Protein AF-A0A3B4DK68-F1 (afdb_monomer_lite)

Radius of gyration: 36.03 Å; chains: 1; bounding box: 76×79×104 Å

Organism: Pygocentrus nattereri (NCBI:txid42514)

Foldseek 3Di:
DVVVVVVVVVVVVVVVVVVVVVVVVVVVVVVVVVVVVVVVVVVVCVVVVPPDDDDDDDDDDDDDDDDDDDDDDDDDDDDDDDDPPPCLDQDFPDVVVTWGHPDDPDPTDDDDPVSVVVVVVVCVVVVVVVVVVVVVVLVVLLCCLVVVPPDPPVVSVVNCVVSVVPPPPPPPPDDPPDPPPPDDPPDDDDDDDDDPDPDDPPPPPDPPQDPVNVVVVVVVVVVVVVVVVVVD

Sequence (232 aa):
MDGARVASLEKDILFLQQTHKSTLEKLHEEIESLKRANKELQYRLIMDSHPRPPRDSSAGGLHGKHSQTGFISSQEKLDTAKYDVEQYGGIITSLLPLKIHSGQSRPPRTPTLQECEAIIQQLYNTNTLQSRELLRLKAMLNDAVLNKKKISSEVSILTKAYTSGSTSSGELEHFPKLPLRPLPK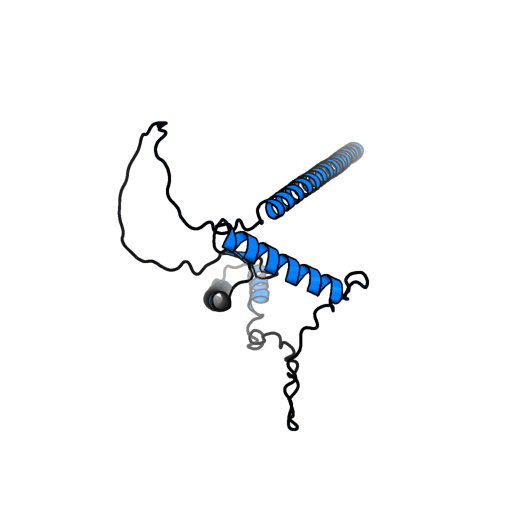IQQPSQASVRERVILPAIRPSLRSSMTERQKRAQDVHKTRLRRAVNS

Structure (mmCIF, N/CA/C/O backbone):
data_AF-A0A3B4DK68-F1
#
_entry.id   AF-A0A3B4DK68-F1
#
loop_
_atom_site.group_PDB
_atom_site.id
_atom_site.type_symbol
_atom_site.label_atom_id
_atom_site.label_alt_id
_atom_site.label_comp_id
_atom_site.label_asym_id
_atom_site.label_entity_id
_atom_site.label_seq_id
_atom_site.pdbx_PDB_ins_code
_atom_site.Cartn_x
_atom_site.Cartn_y
_atom_site.Cartn_z
_atom_site.occupancy
_atom_site.B_iso_or_equiv
_atom_site.auth_seq_id
_atom_site.auth_comp_id
_atom_site.auth_asym_id
_atom_site.auth_atom_id
_atom_site.pdbx_PDB_model_num
ATOM 1 N N . MET A 1 1 ? -39.939 11.036 26.655 1.00 57.47 1 MET A N 1
ATOM 2 C CA . MET A 1 1 ? -38.502 11.326 26.431 1.00 57.47 1 MET A CA 1
ATOM 3 C C . MET A 1 1 ? -37.954 10.686 25.145 1.00 57.47 1 MET A C 1
ATOM 5 O O . MET A 1 1 ? -36.850 11.032 24.748 1.00 57.47 1 MET A O 1
ATOM 9 N N . ASP A 1 2 ? -38.696 9.806 24.458 1.00 69.06 2 ASP A N 1
ATOM 10 C CA . ASP A 1 2 ? -38.216 9.099 23.253 1.00 69.06 2 ASP A CA 1
ATOM 11 C C . ASP A 1 2 ? -38.189 9.926 21.962 1.00 69.06 2 ASP A C 1
ATOM 13 O O . ASP A 1 2 ? -37.262 9.776 21.170 1.00 69.06 2 ASP A O 1
ATOM 17 N N . GLY A 1 3 ? -39.131 10.854 21.767 1.00 80.94 3 GLY A N 1
ATOM 18 C CA . GLY A 1 3 ? -39.229 11.625 20.517 1.00 80.94 3 GLY A CA 1
ATOM 19 C C . GLY A 1 3 ? -37.993 12.475 20.189 1.00 80.94 3 GLY A C 1
ATOM 20 O O . GLY A 1 3 ? -37.615 12.588 19.028 1.00 80.94 3 GLY A O 1
ATOM 21 N N . ALA A 1 4 ? -37.305 13.013 21.201 1.00 86.19 4 ALA A N 1
ATOM 22 C CA . ALA A 1 4 ? -36.091 13.809 20.997 1.00 86.19 4 ALA A CA 1
ATOM 23 C C . ALA A 1 4 ? -34.894 12.958 20.532 1.00 86.19 4 ALA A C 1
ATOM 25 O O . ALA A 1 4 ? -34.092 13.412 19.719 1.00 86.19 4 ALA A O 1
ATOM 26 N N . ARG A 1 5 ? -34.790 11.710 21.011 1.00 91.62 5 ARG A N 1
ATOM 27 C CA . ARG A 1 5 ? -33.750 10.768 20.567 1.00 91.62 5 ARG A CA 1
ATOM 28 C C . ARG A 1 5 ? -33.994 10.302 19.140 1.00 91.62 5 ARG A C 1
ATOM 30 O O . ARG A 1 5 ? -33.053 10.267 18.357 1.00 91.62 5 ARG A O 1
ATOM 37 N N . VAL A 1 6 ? -35.247 9.991 18.805 1.00 92.19 6 VAL A N 1
ATOM 38 C CA . VAL A 1 6 ? -35.634 9.603 17.442 1.00 92.19 6 VAL A CA 1
ATOM 39 C C . VAL A 1 6 ? -35.299 10.727 16.456 1.00 92.19 6 VAL A C 1
ATOM 41 O O . VAL A 1 6 ? -34.586 10.484 15.489 1.00 92.19 6 VAL A O 1
ATOM 44 N N . ALA A 1 7 ? -35.669 11.973 16.764 1.00 92.25 7 ALA A N 1
ATOM 45 C CA . ALA A 1 7 ? -35.354 13.126 15.916 1.00 92.25 7 ALA A CA 1
ATOM 46 C C . ALA A 1 7 ? -33.839 13.409 15.778 1.00 92.25 7 ALA A C 1
ATOM 48 O O . ALA A 1 7 ? -33.393 13.901 14.739 1.00 92.25 7 ALA A O 1
ATOM 49 N N . SER A 1 8 ? -33.037 13.120 16.812 1.00 94.62 8 SER A N 1
ATOM 50 C CA . SER A 1 8 ? -31.570 13.225 16.739 1.00 94.62 8 SER A CA 1
ATOM 51 C C . SER A 1 8 ? -30.982 12.176 15.797 1.00 94.62 8 SER A C 1
ATOM 53 O O . SER A 1 8 ? -30.196 12.516 14.918 1.00 94.62 8 SER A O 1
ATOM 55 N N . LEU A 1 9 ? -31.408 10.917 15.933 1.00 95.69 9 LEU A N 1
ATOM 56 C CA . LEU A 1 9 ? -30.940 9.823 15.080 1.00 95.69 9 LEU A CA 1
ATOM 57 C C . LEU A 1 9 ? -31.334 10.032 13.615 1.00 95.69 9 LEU A C 1
ATOM 59 O O . LEU A 1 9 ? -30.536 9.768 12.722 1.00 95.69 9 LEU A O 1
ATOM 63 N N . GLU A 1 10 ? -32.532 10.553 13.352 1.00 95.00 10 GLU A N 1
ATOM 64 C CA . GLU A 1 10 ? -32.958 10.918 11.997 1.00 95.00 10 GLU A CA 1
ATOM 65 C C . GLU A 1 10 ? -32.039 11.979 11.374 1.00 95.00 10 GLU A C 1
ATOM 67 O O . GLU A 1 10 ? -31.645 11.847 10.213 1.00 95.00 10 GLU A O 1
ATOM 72 N N . LYS A 1 11 ? -31.631 13.000 12.143 1.00 96.25 11 LYS A N 1
ATOM 73 C CA . LYS A 1 11 ? -30.654 13.994 11.674 1.00 96.25 11 LYS A CA 1
ATOM 74 C C . LYS A 1 11 ? -29.284 13.382 11.397 1.00 96.25 11 LYS A C 1
ATOM 76 O O . LYS A 1 11 ? -28.689 13.710 10.371 1.00 96.25 11 LYS A O 1
ATOM 81 N N . ASP A 1 12 ? -28.804 12.497 12.265 1.00 97.06 12 ASP A N 1
ATOM 82 C CA . ASP A 1 12 ? -27.503 11.844 12.097 1.00 97.06 12 ASP A CA 1
ATOM 83 C C . ASP A 1 12 ? -27.486 10.942 10.859 1.00 97.06 12 ASP A C 1
ATOM 85 O O . ASP A 1 12 ? -26.532 10.969 10.081 1.00 97.06 12 ASP A O 1
ATOM 89 N N . ILE A 1 13 ? -28.568 10.194 10.621 1.00 97.19 13 ILE A N 1
ATOM 90 C CA . ILE A 1 13 ? -28.726 9.360 9.423 1.00 97.19 13 ILE A CA 1
ATOM 91 C C . ILE A 1 13 ? -28.692 10.226 8.164 1.00 97.19 13 ILE A C 1
ATOM 93 O O . ILE A 1 13 ? -27.965 9.904 7.223 1.00 97.19 13 ILE A O 1
ATOM 97 N N . LEU A 1 14 ? -29.433 11.336 8.143 1.00 97.38 14 LEU A N 1
ATOM 98 C CA . LEU A 1 14 ? -29.440 12.254 7.002 1.00 97.38 14 LEU A CA 1
ATOM 99 C C . LEU A 1 14 ? -28.061 12.871 6.760 1.00 97.38 14 LEU A C 1
ATOM 101 O O . LEU A 1 14 ? -27.596 12.922 5.621 1.00 97.38 14 LEU A O 1
ATOM 105 N N . PHE A 1 15 ? -27.382 13.304 7.822 1.00 98.12 15 PHE A N 1
ATOM 106 C CA . PHE A 1 15 ? -26.029 13.840 7.729 1.00 98.12 15 PHE A CA 1
ATOM 107 C C . PHE A 1 15 ? -25.049 12.800 7.180 1.00 98.12 15 PHE A C 1
ATOM 109 O O . PHE A 1 15 ? -24.252 13.106 6.289 1.00 98.12 15 PHE A O 1
ATOM 116 N N . LEU A 1 16 ? -25.132 11.560 7.661 1.00 98.19 16 LEU A N 1
ATOM 117 C CA . LEU A 1 16 ? -24.265 10.475 7.223 1.00 98.19 16 LEU A CA 1
ATOM 118 C C . LEU A 1 16 ? -24.516 10.124 5.751 1.00 98.19 16 LEU A C 1
ATOM 120 O O . LEU A 1 16 ? -23.571 10.027 4.971 1.00 98.19 16 LEU A O 1
ATOM 124 N N . GLN A 1 17 ? -25.781 10.025 5.338 1.00 97.56 17 GLN A N 1
ATOM 125 C CA . GLN A 1 17 ? -26.161 9.799 3.941 1.00 97.56 17 GLN A CA 1
ATOM 126 C C . GLN A 1 17 ? -25.659 10.919 3.022 1.00 97.56 17 GLN A C 1
ATOM 128 O O . GLN A 1 17 ? -25.075 10.643 1.971 1.00 97.56 17 GLN A O 1
ATOM 133 N N . GLN A 1 18 ? -25.823 12.179 3.433 1.00 97.75 18 GLN A N 1
ATOM 134 C CA . GLN A 1 18 ? -25.342 13.333 2.675 1.00 97.75 18 GLN A CA 1
ATOM 135 C C . GLN A 1 18 ? -23.809 13.353 2.581 1.00 97.75 18 GLN A C 1
ATOM 137 O O . GLN A 1 18 ? -23.250 13.633 1.518 1.00 97.75 18 GLN A O 1
ATOM 142 N N . THR A 1 19 ? -23.122 13.010 3.671 1.00 97.50 19 THR A N 1
ATOM 143 C CA . THR A 1 19 ? -21.655 12.933 3.718 1.00 97.50 19 THR A CA 1
ATOM 144 C C . THR A 1 19 ? -21.127 11.825 2.813 1.00 97.50 19 THR A C 1
ATOM 146 O O . THR A 1 19 ? -20.164 12.037 2.071 1.00 97.50 19 THR A O 1
ATOM 149 N N . HIS A 1 20 ? -21.776 10.659 2.820 1.00 98.06 20 HIS A N 1
ATOM 150 C CA . HIS A 1 20 ? -21.427 9.548 1.937 1.00 98.06 20 HIS A CA 1
ATOM 151 C C . HIS A 1 20 ? -21.618 9.931 0.469 1.00 98.06 20 HIS A C 1
ATOM 153 O O . HIS A 1 20 ? -20.710 9.723 -0.334 1.00 98.06 20 HIS A O 1
ATOM 159 N N . LYS A 1 21 ? -22.753 10.556 0.129 1.00 98.12 21 LYS A N 1
ATOM 160 C CA . LYS A 1 21 ? -23.023 11.049 -1.225 1.00 98.12 21 LYS A CA 1
ATOM 161 C C . LYS A 1 21 ? -21.949 12.033 -1.695 1.00 98.12 21 LYS A C 1
ATOM 163 O O . LYS A 1 21 ? -21.372 11.832 -2.758 1.00 98.12 21 LYS A O 1
ATOM 168 N N . SER A 1 22 ? -21.633 13.046 -0.886 1.00 97.00 22 SER A N 1
ATOM 169 C CA . SER A 1 22 ? -20.626 14.053 -1.244 1.00 97.00 22 SER A CA 1
ATOM 170 C C . SER A 1 22 ? -19.226 13.454 -1.397 1.00 97.00 22 SER A C 1
ATOM 172 O O . SER A 1 22 ? -18.500 13.800 -2.325 1.00 97.00 22 SER A O 1
ATOM 174 N N . THR A 1 23 ? -18.838 12.534 -0.510 1.00 97.94 23 THR A N 1
ATOM 175 C CA . THR A 1 23 ? -17.547 11.838 -0.617 1.00 97.94 23 THR A CA 1
ATOM 176 C C . THR A 1 23 ? -17.476 11.017 -1.901 1.00 97.94 23 THR A C 1
ATOM 178 O O . THR A 1 23 ? -16.473 11.069 -2.606 1.00 97.94 23 THR A O 1
ATOM 181 N N . LEU A 1 24 ? -18.549 10.303 -2.242 1.00 98.44 24 LEU A N 1
ATOM 182 C CA . LEU A 1 24 ? -18.608 9.499 -3.456 1.00 98.44 24 LEU A CA 1
ATOM 183 C C . LEU A 1 24 ? -18.536 10.360 -4.727 1.00 98.44 24 LEU A C 1
ATOM 185 O O . LEU A 1 24 ? -17.834 9.997 -5.666 1.00 98.44 24 LEU A O 1
ATOM 189 N N . GLU A 1 25 ? -19.217 11.508 -4.755 1.00 98.25 25 GLU A N 1
ATOM 190 C CA . GLU A 1 25 ? -19.124 12.482 -5.853 1.00 98.25 25 GLU A CA 1
ATOM 191 C C . GLU A 1 25 ? -17.681 12.977 -6.038 1.00 98.25 25 GLU A C 1
ATOM 193 O O . GLU A 1 25 ? -17.138 12.875 -7.138 1.00 98.25 25 GLU A O 1
ATOM 198 N N . LYS A 1 26 ? -17.012 13.392 -4.954 1.00 98.38 26 LYS A N 1
ATOM 199 C CA . LYS A 1 26 ? -15.607 13.838 -4.994 1.00 98.38 26 LYS A CA 1
ATOM 200 C C . LYS A 1 26 ? -14.654 12.750 -5.484 1.00 98.38 26 LYS A C 1
ATOM 202 O O . LYS A 1 26 ? -13.769 13.026 -6.290 1.00 98.38 26 LYS A O 1
ATOM 207 N N . LEU A 1 27 ? -14.837 11.509 -5.029 1.00 98.44 27 LEU A N 1
ATOM 208 C CA . LEU A 1 27 ? -14.020 10.382 -5.485 1.00 98.44 27 LEU A CA 1
ATOM 209 C C . LEU A 1 27 ? -14.211 10.117 -6.983 1.00 98.44 27 LEU A C 1
ATOM 211 O O . LEU A 1 27 ? -13.236 9.867 -7.689 1.00 98.44 27 LEU A O 1
ATOM 215 N N . HIS A 1 28 ? -15.443 10.199 -7.495 1.00 98.50 28 HIS A N 1
ATOM 216 C CA . HIS A 1 28 ? -15.689 10.069 -8.931 1.00 98.50 28 HIS A CA 1
ATOM 217 C C . HIS A 1 28 ? -15.022 11.193 -9.731 1.00 98.50 28 HIS A C 1
ATOM 219 O O . HIS A 1 28 ? -14.397 10.920 -10.756 1.00 98.50 28 HIS A O 1
ATOM 225 N N . GLU A 1 29 ? -15.094 12.438 -9.258 1.00 98.31 29 GLU A N 1
ATOM 226 C CA . GLU A 1 29 ? -14.403 13.568 -9.888 1.00 98.31 29 GLU A CA 1
ATOM 227 C C . GLU A 1 29 ? -12.883 13.366 -9.928 1.00 98.31 29 GLU A C 1
ATOM 229 O O . GLU A 1 29 ? -12.251 13.609 -10.961 1.00 98.31 29 GLU A O 1
ATOM 234 N N . GLU A 1 30 ? -12.294 12.878 -8.834 1.00 98.19 30 GLU A N 1
ATOM 235 C CA . GLU A 1 30 ? -10.864 12.584 -8.753 1.00 98.19 30 GLU A CA 1
ATOM 236 C C . GLU A 1 30 ? -10.461 11.471 -9.725 1.00 98.19 30 GLU A C 1
ATOM 238 O O . GLU A 1 30 ? -9.495 11.629 -10.474 1.00 98.19 30 GLU A O 1
ATOM 243 N N . ILE A 1 31 ? -11.239 10.388 -9.798 1.00 98.44 31 ILE A N 1
ATOM 244 C CA . ILE A 1 31 ? -11.023 9.310 -10.770 1.00 98.44 31 ILE A CA 1
ATOM 245 C C . ILE A 1 31 ? -11.037 9.861 -12.199 1.00 98.44 31 ILE A C 1
ATOM 247 O O . ILE A 1 31 ? -10.144 9.547 -12.989 1.00 98.44 31 ILE A O 1
ATOM 251 N N . GLU A 1 32 ? -12.013 10.698 -12.550 1.00 98.06 32 GLU A N 1
ATOM 252 C CA . GLU A 1 32 ? -12.102 11.271 -13.896 1.00 98.06 32 GLU A CA 1
ATOM 253 C C . GLU A 1 32 ? -10.979 12.279 -14.184 1.00 98.06 32 GLU A C 1
ATOM 255 O O . GLU A 1 32 ? -10.475 12.353 -15.309 1.00 98.06 32 GLU A O 1
ATOM 260 N N . SER A 1 33 ? -10.531 13.026 -13.174 1.00 98.38 33 SER A N 1
ATOM 261 C CA . SER A 1 33 ? -9.350 13.889 -13.270 1.00 98.38 33 SER A CA 1
ATOM 262 C C . SER A 1 33 ? -8.078 13.081 -13.533 1.00 98.38 33 SER A C 1
ATOM 264 O O . SER A 1 33 ? -7.342 13.363 -14.483 1.00 98.38 33 SER A O 1
ATOM 266 N N . LEU A 1 34 ? -7.860 12.012 -12.764 1.00 98.25 34 LEU A N 1
ATOM 267 C CA . LEU A 1 34 ? -6.712 11.121 -12.913 1.00 98.25 34 LEU A CA 1
ATOM 268 C C . LEU A 1 34 ? -6.734 10.378 -14.249 1.00 98.25 34 LEU A C 1
ATOM 270 O O . LEU A 1 34 ? -5.693 10.248 -14.891 1.00 98.25 34 LEU A O 1
ATOM 274 N N . LYS A 1 35 ? -7.904 9.939 -14.727 1.00 97.88 35 LYS A N 1
ATOM 275 C CA . LYS A 1 35 ? -8.049 9.357 -16.071 1.00 97.88 35 LYS A CA 1
ATOM 276 C C . LYS A 1 35 ? -7.634 10.345 -17.158 1.00 97.88 35 LYS A C 1
ATOM 278 O O . LYS A 1 35 ? -6.894 9.965 -18.066 1.00 97.88 35 LYS A O 1
ATOM 283 N N . ARG A 1 36 ? -8.068 11.608 -17.067 1.00 98.00 36 ARG A N 1
ATOM 284 C CA . ARG A 1 36 ? -7.661 12.668 -18.006 1.00 98.00 36 ARG A CA 1
ATOM 285 C C . ARG A 1 36 ? -6.153 12.913 -17.961 1.00 98.00 36 ARG A C 1
ATOM 287 O O . ARG A 1 36 ? -5.521 12.923 -19.014 1.00 98.00 36 ARG A O 1
ATOM 294 N N . ALA A 1 37 ? -5.576 13.043 -16.767 1.00 97.06 37 ALA A N 1
ATOM 295 C CA . ALA A 1 37 ? -4.139 13.243 -16.590 1.00 97.06 37 ALA A CA 1
ATOM 296 C C . ALA A 1 37 ? -3.317 12.060 -17.128 1.00 97.06 37 ALA A C 1
ATOM 298 O O . ALA A 1 37 ? -2.343 12.265 -17.846 1.00 97.06 37 ALA A O 1
ATOM 299 N N . ASN A 1 38 ? -3.739 10.823 -16.858 1.00 96.81 38 ASN A N 1
ATOM 300 C CA . ASN A 1 38 ? -3.084 9.628 -17.389 1.00 96.81 38 ASN A CA 1
ATOM 301 C C . ASN A 1 38 ? -3.154 9.558 -18.914 1.00 96.81 38 ASN A C 1
ATOM 303 O O . ASN A 1 38 ? -2.163 9.208 -19.549 1.00 96.81 38 ASN A O 1
ATOM 307 N N . LYS A 1 39 ? -4.293 9.924 -19.512 1.00 97.19 39 LYS A N 1
ATOM 308 C CA . LYS A 1 39 ? -4.433 9.989 -20.970 1.00 97.19 39 LYS A CA 1
ATOM 309 C C . LYS A 1 39 ? -3.466 11.013 -21.574 1.00 97.19 39 LYS A C 1
ATOM 311 O O . LYS A 1 39 ? -2.791 10.709 -22.550 1.00 97.19 39 LYS A O 1
ATOM 316 N N . GLU A 1 40 ? -3.361 12.194 -20.971 1.00 95.94 40 GLU A N 1
ATOM 317 C CA . GLU A 1 40 ? -2.430 13.255 -21.380 1.00 95.94 40 GLU A CA 1
ATOM 318 C C . GLU A 1 40 ? -0.959 12.833 -21.227 1.00 95.94 40 GLU A C 1
ATOM 320 O O . GLU A 1 40 ? -0.154 13.013 -22.139 1.00 95.94 40 GLU A O 1
ATOM 325 N N . LEU A 1 41 ? -0.602 12.195 -20.110 1.00 96.25 41 LEU A N 1
ATOM 326 C CA . LEU A 1 41 ? 0.738 11.640 -19.910 1.00 96.25 41 LEU A CA 1
ATOM 327 C C . LEU A 1 41 ? 1.064 10.556 -20.935 1.00 96.25 41 LEU A C 1
ATOM 329 O O . LEU A 1 41 ? 2.180 10.513 -21.447 1.00 96.25 41 LEU A O 1
ATOM 333 N N . GLN A 1 42 ? 0.098 9.699 -21.259 1.00 94.31 42 GLN A N 1
ATOM 334 C CA . GLN A 1 42 ? 0.261 8.684 -22.289 1.00 94.31 42 GLN A CA 1
ATOM 335 C C . GLN A 1 42 ? 0.478 9.321 -23.665 1.00 94.31 42 GLN A C 1
ATOM 337 O O . GLN A 1 42 ? 1.378 8.886 -24.382 1.00 94.31 42 GLN A O 1
ATOM 342 N N . TYR A 1 43 ? -0.289 10.361 -24.022 1.00 95.50 43 TYR A N 1
ATOM 343 C CA . TYR A 1 43 ? -0.044 11.126 -25.246 1.00 95.50 43 TYR A CA 1
ATOM 344 C C . TYR A 1 43 ? 1.372 11.683 -25.256 1.00 95.50 43 TYR A C 1
ATOM 346 O O . TYR A 1 43 ? 2.113 11.421 -26.196 1.00 95.50 43 TYR A O 1
ATOM 354 N N . ARG A 1 44 ? 1.785 12.375 -24.194 1.00 93.19 44 ARG A N 1
ATOM 355 C CA . ARG A 1 44 ? 3.124 12.958 -24.099 1.00 93.19 44 ARG A CA 1
ATOM 356 C C . ARG A 1 44 ? 4.222 11.910 -24.213 1.00 93.19 44 ARG A C 1
ATOM 358 O O . ARG A 1 44 ? 5.146 12.094 -24.986 1.00 93.19 44 ARG A O 1
ATOM 365 N N . LEU A 1 45 ? 4.090 10.776 -23.529 1.00 88.50 45 LEU A N 1
ATOM 366 C CA . LEU A 1 45 ? 5.063 9.692 -23.611 1.00 88.50 45 LEU A CA 1
ATOM 367 C C . LEU A 1 45 ? 5.164 9.135 -25.033 1.00 88.50 45 LEU A C 1
ATOM 369 O O . LEU A 1 45 ? 6.265 8.895 -25.507 1.00 88.50 45 LEU A O 1
ATOM 373 N N . ILE A 1 46 ? 4.044 8.954 -25.734 1.00 90.00 46 ILE A N 1
ATOM 374 C CA . ILE A 1 46 ? 4.036 8.494 -27.131 1.00 90.00 46 ILE A CA 1
ATOM 375 C C . ILE A 1 46 ? 4.655 9.548 -28.062 1.00 90.00 46 ILE A C 1
ATOM 377 O O . ILE A 1 46 ? 5.416 9.195 -28.959 1.00 90.00 46 ILE A O 1
ATOM 381 N N . MET A 1 47 ? 4.364 10.830 -27.839 1.00 82.06 47 MET A N 1
ATOM 382 C CA . MET A 1 47 ? 4.879 11.929 -28.659 1.00 82.06 47 MET A CA 1
ATOM 383 C C . MET A 1 47 ? 6.378 12.185 -28.418 1.00 82.06 47 MET A C 1
ATOM 385 O O . MET A 1 47 ? 7.120 12.411 -29.373 1.00 82.06 47 MET A O 1
ATOM 389 N N . ASP A 1 48 ? 6.841 12.077 -27.172 1.00 76.50 48 ASP A N 1
ATOM 390 C CA . ASP A 1 48 ? 8.233 12.308 -26.764 1.00 76.50 48 ASP A CA 1
ATOM 391 C C . ASP A 1 48 ? 9.121 11.063 -26.931 1.00 76.50 48 ASP A C 1
ATOM 393 O O . ASP A 1 48 ? 10.343 11.181 -27.011 1.00 76.50 48 ASP A O 1
ATOM 397 N N . SER A 1 49 ? 8.541 9.860 -27.033 1.00 61.94 49 SER A N 1
ATOM 398 C CA . SER A 1 49 ? 9.282 8.602 -27.250 1.00 61.94 49 SER A CA 1
ATOM 399 C C . SER A 1 49 ? 9.760 8.390 -28.690 1.00 61.94 49 SER A C 1
ATOM 401 O O . SER A 1 49 ? 10.238 7.304 -29.025 1.00 61.94 49 SER A O 1
ATOM 403 N N . HIS A 1 50 ? 9.709 9.415 -29.545 1.00 52.06 50 HIS A N 1
ATOM 404 C CA . HIS A 1 50 ? 10.375 9.359 -30.839 1.00 52.06 50 HIS A CA 1
ATOM 405 C C . HIS A 1 50 ? 11.898 9.520 -30.655 1.00 52.06 50 HIS A C 1
ATOM 407 O O . HIS A 1 50 ? 12.351 10.595 -30.247 1.00 52.06 50 HIS A O 1
ATOM 413 N N . PRO A 1 51 ? 12.724 8.499 -30.960 1.00 51.06 51 PRO A N 1
ATOM 414 C CA . PRO A 1 51 ? 14.166 8.647 -30.889 1.00 51.06 51 PRO A CA 1
ATOM 415 C C . PRO A 1 51 ? 14.590 9.591 -32.015 1.00 51.06 51 PRO A C 1
ATOM 417 O O . PRO A 1 51 ? 14.554 9.231 -33.192 1.00 51.06 51 PRO A O 1
ATOM 420 N N . ARG A 1 52 ? 14.978 10.824 -31.667 1.00 49.47 52 ARG A N 1
ATOM 421 C CA . ARG A 1 52 ? 15.670 11.699 -32.619 1.00 49.47 52 ARG A CA 1
ATOM 422 C C . ARG A 1 52 ? 16.961 10.984 -33.042 1.00 49.47 52 ARG A C 1
ATOM 424 O O . ARG A 1 52 ? 17.697 10.539 -32.159 1.00 49.47 52 ARG A O 1
ATOM 431 N N . PRO A 1 53 ? 17.244 10.840 -34.349 1.00 43.47 53 PRO A N 1
ATOM 432 C CA . PRO A 1 53 ? 18.483 10.215 -34.785 1.00 43.47 53 PRO A CA 1
ATOM 433 C C . PRO A 1 53 ? 19.688 11.040 -34.301 1.00 43.47 53 PRO A C 1
ATOM 435 O O . PRO A 1 53 ? 19.579 12.271 -34.214 1.00 43.47 53 PRO A O 1
ATOM 438 N N . PRO A 1 54 ? 20.834 10.399 -34.004 1.00 48.81 54 PRO A N 1
ATOM 439 C CA . PRO A 1 54 ? 22.050 11.114 -33.652 1.00 48.81 54 PRO A CA 1
ATOM 440 C C . PRO A 1 54 ? 22.486 11.902 -34.885 1.00 48.81 54 PRO A C 1
ATOM 442 O O . PRO A 1 54 ? 22.739 11.324 -35.941 1.00 48.81 54 PRO A O 1
ATOM 445 N N . ARG A 1 55 ? 22.510 13.230 -34.778 1.00 43.12 55 ARG A N 1
ATOM 446 C CA . ARG A 1 55 ? 23.159 14.071 -35.779 1.00 43.12 55 ARG A CA 1
ATOM 447 C C . ARG A 1 55 ? 24.599 14.255 -35.335 1.00 43.12 55 ARG A C 1
ATOM 449 O O . ARG A 1 55 ? 24.851 14.883 -34.309 1.00 43.12 55 ARG A O 1
ATOM 456 N N . ASP A 1 56 ? 25.499 13.672 -36.113 1.00 43.94 56 ASP A N 1
ATOM 457 C CA . ASP A 1 56 ? 26.935 13.858 -35.997 1.00 43.94 56 ASP A CA 1
ATOM 458 C C . ASP A 1 56 ? 27.298 15.345 -36.093 1.00 43.94 56 ASP A C 1
ATOM 460 O O . ASP A 1 56 ? 26.695 16.125 -36.838 1.00 43.94 56 ASP A O 1
ATOM 464 N N . SER A 1 57 ? 28.288 15.719 -35.292 1.00 50.72 57 SER A N 1
ATOM 465 C CA . SER A 1 57 ? 28.864 17.051 -35.161 1.00 50.72 57 SER A CA 1
ATOM 466 C C . SER A 1 57 ? 29.202 17.702 -36.505 1.00 50.72 57 SER A C 1
ATOM 468 O O . SER A 1 57 ? 29.953 17.144 -37.300 1.00 50.72 57 SER A O 1
ATOM 470 N N . SER A 1 58 ? 28.767 18.948 -36.712 1.00 41.41 58 SER A N 1
ATOM 471 C CA . SER A 1 58 ? 29.537 19.907 -37.508 1.00 41.41 58 SER A CA 1
ATOM 472 C C . SER A 1 58 ? 29.203 21.347 -37.122 1.00 41.41 58 SER A C 1
ATOM 474 O O . SER A 1 58 ? 28.057 21.689 -36.838 1.00 41.41 58 SER A O 1
ATOM 476 N N . ALA A 1 59 ? 30.262 22.143 -37.050 1.00 45.72 59 ALA A N 1
ATOM 477 C CA . ALA A 1 59 ? 30.377 23.474 -36.480 1.00 45.72 59 ALA A CA 1
ATOM 478 C C . ALA A 1 59 ? 29.483 24.550 -37.128 1.00 45.72 59 ALA A C 1
ATOM 480 O O . ALA A 1 59 ? 29.205 24.503 -38.323 1.00 45.72 59 ALA A O 1
ATOM 481 N N . GLY A 1 60 ? 29.150 25.594 -36.355 1.00 33.28 60 GLY A N 1
ATOM 482 C CA . GLY A 1 60 ? 28.750 26.889 -36.917 1.00 33.28 60 GLY A CA 1
ATOM 483 C C . GLY A 1 60 ? 28.031 27.852 -35.962 1.00 33.28 60 GLY A C 1
ATOM 484 O O . GLY A 1 60 ? 26.859 27.651 -35.676 1.00 33.28 60 GLY A O 1
ATOM 485 N N . GLY A 1 61 ? 28.721 28.936 -35.570 1.00 32.53 61 GLY A N 1
ATOM 486 C CA . GLY A 1 61 ? 28.155 30.250 -35.185 1.00 32.53 61 GLY A CA 1
ATOM 487 C C . GLY A 1 61 ? 27.688 30.401 -33.727 1.00 32.53 61 GLY A C 1
ATOM 488 O O . GLY A 1 61 ? 26.678 29.837 -33.339 1.00 32.53 61 GLY A O 1
ATOM 489 N N . LEU A 1 62 ? 28.448 31.023 -32.817 1.00 38.09 62 LEU A N 1
ATOM 490 C CA . LEU A 1 62 ? 28.683 32.469 -32.602 1.00 38.09 62 LEU A CA 1
ATOM 491 C C . LEU A 1 62 ? 27.452 33.294 -32.157 1.00 38.09 62 LEU A C 1
ATOM 493 O O . LEU A 1 62 ? 26.626 33.688 -32.966 1.00 38.09 62 LEU A O 1
ATOM 497 N N . HIS A 1 63 ? 27.498 33.650 -30.864 1.00 38.19 63 HIS A N 1
ATOM 498 C CA . HIS A 1 63 ? 27.065 34.892 -30.202 1.00 38.19 63 HIS A CA 1
ATOM 499 C C . HIS A 1 63 ? 25.592 35.340 -30.222 1.00 38.19 63 HIS A C 1
ATOM 501 O O . HIS A 1 63 ? 25.029 35.707 -31.244 1.00 38.19 63 HIS A O 1
ATOM 507 N N . GLY A 1 64 ? 25.055 35.527 -29.010 1.00 32.16 64 GLY A N 1
ATOM 508 C CA . GLY A 1 64 ? 23.874 36.350 -28.739 1.00 32.16 64 GLY A CA 1
ATOM 509 C C . GLY A 1 64 ? 23.587 36.433 -27.240 1.00 32.16 64 GLY A C 1
ATOM 510 O O . GLY A 1 64 ? 22.867 35.609 -26.696 1.00 32.16 64 GLY A O 1
ATOM 511 N N . LYS A 1 65 ? 24.223 37.395 -26.568 1.00 42.78 65 LYS A N 1
ATOM 512 C CA . LYS A 1 65 ? 24.152 37.672 -25.124 1.00 42.78 65 LYS A CA 1
ATOM 513 C C . LYS A 1 65 ? 22.732 38.063 -24.679 1.00 42.78 65 LYS A C 1
ATOM 515 O O . LYS A 1 65 ? 22.142 38.923 -25.321 1.00 42.78 65 LYS A O 1
ATOM 520 N N . HIS A 1 66 ? 22.289 37.573 -23.517 1.00 32.25 66 HIS A N 1
ATOM 521 C CA . HIS A 1 66 ? 21.546 38.373 -22.527 1.00 32.25 66 HIS A CA 1
ATOM 522 C C . HIS A 1 66 ? 21.610 37.706 -21.133 1.00 32.25 66 HIS A C 1
ATOM 524 O O . HIS A 1 66 ? 20.826 36.817 -20.811 1.00 32.25 66 HIS A O 1
ATOM 530 N N . SER A 1 67 ? 22.575 38.135 -20.312 1.00 40.00 67 SER A N 1
ATOM 531 C CA . SER A 1 67 ? 22.499 38.099 -18.837 1.00 40.00 67 SER A CA 1
ATOM 532 C C . SER A 1 67 ? 21.393 39.092 -18.401 1.00 40.00 67 SER A C 1
ATOM 534 O O . SER A 1 67 ? 21.098 40.006 -19.153 1.00 40.00 67 SER A O 1
ATOM 536 N N . GLN A 1 68 ? 20.730 39.074 -17.245 1.00 38.16 68 GLN A N 1
ATOM 537 C CA . GLN A 1 68 ? 21.174 38.747 -15.896 1.00 38.16 68 GLN A CA 1
ATOM 538 C C . GLN A 1 68 ? 19.951 38.880 -14.961 1.00 38.16 68 GLN A C 1
ATOM 540 O O . GLN A 1 68 ? 19.277 39.906 -14.993 1.00 38.16 68 GLN A O 1
ATOM 545 N N . THR A 1 69 ? 19.698 37.904 -14.090 1.00 32.34 69 THR A N 1
ATOM 546 C CA . THR A 1 69 ? 18.946 38.105 -12.836 1.00 32.34 69 THR A CA 1
ATOM 547 C C . THR A 1 69 ? 19.886 37.760 -11.687 1.00 32.34 69 THR A C 1
ATOM 549 O O . THR A 1 69 ? 20.596 36.757 -11.749 1.00 32.34 69 THR A O 1
ATOM 552 N N . GLY A 1 70 ? 19.981 38.671 -10.719 1.00 32.69 70 GLY A N 1
ATOM 553 C CA . GLY A 1 70 ? 21.090 38.791 -9.776 1.00 32.69 70 GLY A CA 1
ATOM 554 C C . GLY A 1 70 ? 21.191 37.729 -8.675 1.00 32.69 70 GLY A C 1
ATOM 555 O O . GLY A 1 70 ? 20.210 37.120 -8.261 1.00 32.69 70 GLY A O 1
ATOM 556 N N . PHE A 1 71 ? 22.440 37.596 -8.216 1.00 31.92 71 PHE A N 1
ATOM 557 C CA . PHE A 1 71 ? 22.942 37.099 -6.923 1.00 31.92 71 PHE A CA 1
ATOM 558 C C . PHE A 1 71 ? 22.197 37.740 -5.725 1.00 31.92 71 PHE A C 1
ATOM 560 O O . PHE A 1 71 ? 21.530 38.750 -5.921 1.00 31.92 71 PHE A O 1
ATOM 567 N N . ILE A 1 72 ? 22.213 37.224 -4.481 1.00 35.72 72 ILE A N 1
ATOM 568 C CA . ILE A 1 72 ? 23.332 37.034 -3.513 1.00 35.72 72 ILE A CA 1
ATOM 569 C C . ILE A 1 72 ? 22.919 35.890 -2.540 1.00 35.72 72 ILE A C 1
ATOM 571 O O . ILE A 1 72 ? 21.799 35.909 -2.047 1.00 35.72 72 ILE A O 1
ATOM 575 N N . SER A 1 73 ? 23.633 34.759 -2.427 1.00 30.53 73 SER A N 1
ATOM 576 C CA . SER A 1 73 ? 24.799 34.438 -1.563 1.00 30.53 73 SER A CA 1
ATOM 577 C C . SER A 1 73 ? 24.565 34.421 -0.037 1.00 30.53 73 SER A C 1
ATOM 579 O O . SER A 1 73 ? 24.414 35.479 0.557 1.00 30.53 73 SER A O 1
ATOM 581 N N . SER A 1 74 ? 24.735 33.231 0.565 1.00 35.34 74 SER A N 1
ATOM 582 C CA . SER A 1 74 ? 25.555 32.912 1.762 1.00 35.34 74 SER A CA 1
ATOM 583 C C . SER A 1 74 ? 25.808 31.388 1.730 1.00 35.34 74 SER A C 1
ATOM 585 O O . SER A 1 74 ? 24.857 30.617 1.714 1.00 35.34 74 SER A O 1
ATOM 587 N N . GLN A 1 75 ? 27.004 30.911 1.370 1.00 33.97 75 GLN A N 1
ATOM 588 C CA . GLN A 1 75 ? 28.142 30.612 2.256 1.00 33.97 75 GLN A CA 1
ATOM 589 C C . GLN A 1 75 ? 27.820 29.534 3.310 1.00 33.97 75 GLN A C 1
ATOM 591 O O . GLN A 1 75 ? 27.169 29.842 4.295 1.00 33.97 75 GLN A O 1
ATOM 596 N N . GLU A 1 76 ? 28.313 28.301 3.141 1.00 28.80 76 GLU A N 1
ATOM 597 C CA . GLU A 1 76 ? 29.528 27.826 3.825 1.00 28.80 76 GLU A CA 1
ATOM 598 C C . GLU A 1 76 ? 30.005 26.474 3.259 1.00 28.80 76 GLU A C 1
ATOM 600 O O . GLU A 1 76 ? 29.288 25.744 2.583 1.00 28.80 76 GLU A O 1
ATOM 605 N N . LYS A 1 77 ? 31.289 26.232 3.476 1.00 39.00 77 LYS A N 1
ATOM 606 C CA . LYS A 1 77 ? 32.246 25.393 2.772 1.00 39.00 77 LYS A CA 1
ATOM 607 C C . LYS A 1 77 ? 32.567 24.180 3.640 1.00 39.00 77 LYS A C 1
ATOM 609 O O . LYS A 1 77 ? 32.856 24.383 4.812 1.00 39.00 77 LYS A O 1
ATOM 614 N N . LEU A 1 78 ? 32.652 22.981 3.066 1.00 32.44 78 LEU A N 1
ATOM 615 C CA . LEU A 1 78 ? 33.769 22.066 3.340 1.00 32.44 78 LEU A CA 1
ATOM 616 C C . LEU A 1 78 ? 33.750 20.863 2.401 1.00 32.44 78 LEU A C 1
ATOM 618 O O . LEU A 1 78 ? 32.864 20.013 2.434 1.00 32.44 78 LEU A O 1
ATOM 622 N N . ASP A 1 79 ? 34.789 20.829 1.576 1.00 35.75 79 ASP A N 1
ATOM 623 C CA . ASP A 1 79 ? 35.227 19.690 0.796 1.00 35.75 79 ASP A CA 1
ATOM 624 C C . ASP A 1 79 ? 35.466 18.477 1.703 1.00 35.75 79 ASP A C 1
ATOM 626 O O . ASP A 1 79 ? 36.199 18.541 2.691 1.00 35.75 79 ASP A O 1
ATOM 630 N N . THR A 1 80 ? 34.910 17.330 1.330 1.00 31.64 80 THR A N 1
ATOM 631 C CA . THR A 1 80 ? 35.508 16.037 1.662 1.00 31.64 80 THR A CA 1
ATOM 632 C C . THR A 1 80 ? 35.510 15.190 0.405 1.00 31.64 80 THR A C 1
ATOM 634 O O . THR A 1 80 ? 34.485 14.915 -0.215 1.00 31.64 80 THR A O 1
ATOM 637 N N . ALA A 1 81 ? 36.730 14.867 0.002 1.00 33.09 81 ALA A N 1
ATOM 638 C CA . ALA A 1 81 ? 37.068 14.116 -1.178 1.00 33.09 81 ALA A CA 1
ATOM 639 C C . ALA A 1 81 ? 36.480 12.698 -1.161 1.00 33.09 81 ALA A C 1
ATOM 641 O O . ALA A 1 81 ? 36.471 12.029 -0.133 1.00 33.09 81 ALA A O 1
ATOM 642 N N . LYS A 1 82 ? 36.109 12.247 -2.364 1.00 37.97 82 LYS A N 1
ATOM 643 C CA . LYS A 1 82 ? 36.243 10.873 -2.866 1.00 37.97 82 LYS A CA 1
ATOM 644 C C . LYS A 1 82 ? 35.893 9.752 -1.884 1.00 37.97 82 LYS A C 1
ATOM 646 O O . LYS A 1 82 ? 36.792 9.193 -1.276 1.00 37.97 82 LYS A O 1
ATOM 651 N N . TYR A 1 83 ? 34.644 9.302 -1.942 1.00 30.95 83 TYR A N 1
ATOM 652 C CA . TYR A 1 83 ? 34.341 7.882 -2.134 1.00 30.95 83 TYR A CA 1
ATOM 653 C C . TYR A 1 83 ? 33.136 7.802 -3.069 1.00 30.95 83 TYR A C 1
ATOM 655 O O . TYR A 1 83 ? 32.006 8.079 -2.679 1.00 30.95 83 TYR A O 1
ATOM 663 N N . ASP A 1 84 ? 33.415 7.498 -4.333 1.00 37.12 84 ASP A N 1
ATOM 664 C CA . ASP A 1 84 ? 32.423 7.042 -5.298 1.00 37.12 84 ASP A CA 1
ATOM 665 C C . ASP A 1 84 ? 31.953 5.662 -4.825 1.00 37.12 84 ASP A C 1
ATOM 667 O O . ASP A 1 84 ? 32.562 4.637 -5.123 1.00 37.12 84 ASP A O 1
ATOM 671 N N . VAL A 1 85 ? 30.951 5.645 -3.946 1.00 37.94 85 VAL A N 1
ATOM 672 C CA . VAL A 1 85 ? 30.171 4.438 -3.704 1.00 37.94 85 VAL A CA 1
ATOM 673 C C . VAL A 1 85 ? 29.061 4.491 -4.725 1.00 37.94 85 VAL A C 1
ATOM 675 O O . VAL A 1 85 ? 28.097 5.244 -4.572 1.00 37.94 85 VAL A O 1
ATOM 678 N N . GLU A 1 86 ? 29.247 3.700 -5.779 1.00 43.38 86 GLU A N 1
ATOM 679 C CA . GLU A 1 86 ? 28.199 3.329 -6.710 1.00 43.38 86 GLU A CA 1
ATOM 680 C C . GLU A 1 86 ? 26.905 3.116 -5.927 1.00 43.38 86 GLU A C 1
ATOM 682 O O . GLU A 1 86 ? 26.800 2.252 -5.052 1.00 43.38 86 GLU A O 1
ATOM 687 N N . GLN A 1 87 ? 25.930 3.967 -6.222 1.00 49.03 87 GLN A N 1
ATOM 688 C CA . GLN A 1 87 ? 24.594 3.937 -5.665 1.00 49.03 87 GLN A CA 1
ATOM 689 C C . GLN A 1 87 ? 23.864 2.708 -6.237 1.00 49.03 87 GLN A C 1
ATOM 691 O O . GLN A 1 87 ? 22.936 2.829 -7.035 1.00 49.03 87 GLN A O 1
ATOM 696 N N . TYR A 1 88 ? 24.308 1.502 -5.864 1.00 50.06 88 TYR A N 1
ATOM 697 C CA . TYR A 1 88 ? 23.611 0.239 -6.092 1.00 50.06 88 TYR A CA 1
ATOM 698 C C . TYR A 1 88 ? 22.351 0.241 -5.243 1.00 50.06 88 TYR A C 1
ATOM 700 O O . TYR A 1 88 ? 22.311 -0.266 -4.125 1.00 50.06 88 TYR A O 1
ATOM 708 N N . GLY A 1 89 ? 21.310 0.887 -5.737 1.00 52.66 89 GLY A N 1
ATOM 709 C CA . GLY A 1 89 ? 20.107 1.018 -4.944 1.00 52.66 89 GLY A CA 1
ATOM 710 C C . GLY A 1 89 ? 19.056 1.796 -5.677 1.00 52.66 89 GLY A C 1
ATOM 711 O O . GLY A 1 89 ? 18.599 2.826 -5.186 1.00 52.66 89 GLY A O 1
ATOM 712 N N . GLY A 1 90 ? 18.656 1.307 -6.852 1.00 61.31 90 GLY A N 1
ATOM 713 C CA . GLY A 1 90 ? 17.361 1.706 -7.367 1.00 61.31 90 GLY A CA 1
ATOM 714 C C . GLY A 1 90 ? 16.32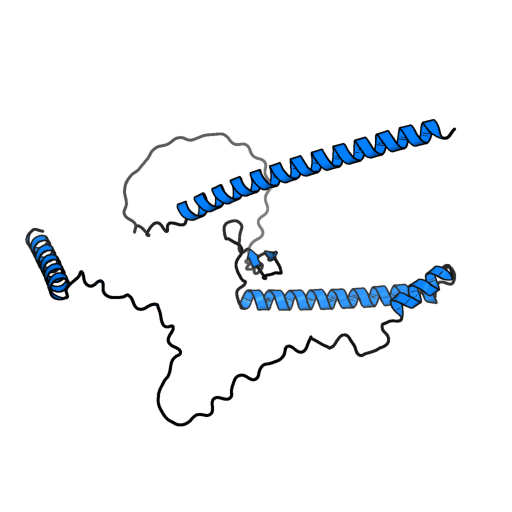4 1.460 -6.271 1.00 61.31 90 GLY A C 1
ATOM 715 O O . GLY A 1 90 ? 16.192 0.335 -5.790 1.00 61.31 90 GLY A O 1
ATOM 716 N N . ILE A 1 91 ? 15.642 2.516 -5.823 1.00 74.25 91 ILE A N 1
ATOM 717 C CA . ILE A 1 91 ? 14.670 2.419 -4.730 1.00 74.25 91 ILE A CA 1
ATOM 718 C C . ILE A 1 91 ? 13.597 1.418 -5.172 1.00 74.25 91 ILE A C 1
ATOM 720 O O . ILE A 1 91 ? 13.053 1.537 -6.276 1.00 74.25 91 ILE A O 1
ATOM 724 N N . ILE A 1 92 ? 13.328 0.404 -4.345 1.00 70.94 92 ILE A N 1
ATOM 725 C CA . ILE A 1 92 ? 12.271 -0.574 -4.616 1.00 70.94 92 ILE A CA 1
ATOM 726 C C . ILE A 1 92 ? 10.938 0.175 -4.556 1.00 70.94 92 ILE A C 1
ATOM 728 O O . ILE A 1 92 ? 10.556 0.693 -3.511 1.00 70.94 92 ILE A O 1
ATOM 732 N N . THR A 1 93 ? 10.243 0.258 -5.689 1.00 65.62 93 THR A N 1
ATOM 733 C CA . THR A 1 93 ? 9.002 1.047 -5.833 1.00 65.62 93 THR A CA 1
ATOM 734 C C . THR A 1 93 ? 7.743 0.192 -5.747 1.00 65.62 93 THR A C 1
ATOM 736 O O . THR A 1 93 ? 6.694 0.679 -5.341 1.00 65.62 93 THR A O 1
ATOM 739 N N . SER A 1 94 ? 7.828 -1.084 -6.122 1.00 72.31 94 SER A N 1
ATOM 740 C CA . SER A 1 94 ? 6.736 -2.053 -6.009 1.00 72.31 94 SER A CA 1
ATOM 741 C C . SER A 1 94 ? 7.310 -3.450 -5.816 1.00 72.31 94 SER A C 1
ATOM 743 O O . SER A 1 94 ? 8.367 -3.753 -6.366 1.00 72.31 94 SER A O 1
ATOM 745 N N . LEU A 1 95 ? 6.615 -4.292 -5.048 1.00 74.88 95 LEU A N 1
ATOM 746 C CA . LEU A 1 95 ? 6.961 -5.702 -4.832 1.00 74.88 95 LEU A CA 1
ATOM 747 C C . LEU A 1 95 ? 6.158 -6.651 -5.741 1.00 74.88 95 LEU A C 1
ATOM 749 O O . LEU A 1 95 ? 6.539 -7.810 -5.893 1.00 74.88 95 LEU A O 1
ATOM 753 N N . LEU A 1 96 ? 5.073 -6.177 -6.372 1.00 78.50 96 LEU A N 1
ATOM 754 C CA . LEU A 1 96 ? 4.205 -6.979 -7.242 1.00 78.50 96 LEU A CA 1
ATOM 755 C C . LEU A 1 96 ? 3.856 -6.227 -8.544 1.00 78.50 96 LEU A C 1
ATOM 757 O O . LEU A 1 96 ? 2.887 -5.466 -8.580 1.00 78.50 96 LEU A O 1
ATOM 761 N N . PRO A 1 97 ? 4.596 -6.458 -9.643 1.00 79.12 97 PRO A N 1
ATOM 762 C CA . PRO A 1 97 ? 5.884 -7.159 -9.719 1.00 79.12 97 PRO A CA 1
ATOM 763 C C . PRO A 1 97 ? 7.042 -6.293 -9.189 1.00 79.12 97 PRO A C 1
ATOM 765 O O . PRO A 1 97 ? 6.949 -5.065 -9.218 1.00 79.12 97 PRO A O 1
ATOM 768 N N . LEU A 1 98 ? 8.136 -6.931 -8.747 1.00 84.25 98 LEU A N 1
ATOM 769 C CA . LEU A 1 98 ? 9.327 -6.251 -8.220 1.00 84.25 98 LEU A CA 1
ATOM 770 C C . LEU A 1 98 ? 9.887 -5.245 -9.240 1.00 84.25 98 LEU A C 1
ATOM 772 O O . LEU A 1 98 ? 10.342 -5.630 -10.321 1.00 84.25 98 LEU A O 1
ATOM 776 N N . LYS A 1 99 ? 9.842 -3.955 -8.898 1.00 84.94 99 LYS A N 1
ATOM 777 C CA . LYS A 1 99 ? 10.309 -2.854 -9.749 1.00 84.94 99 LYS A CA 1
ATOM 778 C C . LYS A 1 99 ? 11.238 -1.924 -8.985 1.00 84.94 99 LYS A C 1
ATOM 780 O O . LYS A 1 99 ? 10.954 -1.539 -7.850 1.00 84.94 99 LYS A O 1
ATOM 785 N N . ILE A 1 100 ? 12.309 -1.517 -9.653 1.00 84.56 100 ILE A N 1
ATOM 786 C CA . ILE A 1 100 ? 13.315 -0.595 -9.126 1.00 84.56 100 ILE A CA 1
ATOM 787 C C . ILE A 1 100 ? 13.357 0.692 -9.952 1.00 84.56 100 ILE A C 1
ATOM 789 O O . ILE A 1 100 ? 13.031 0.700 -11.145 1.00 84.56 100 ILE A O 1
ATOM 793 N N . HIS A 1 101 ? 13.769 1.781 -9.309 1.00 78.56 101 HIS A N 1
ATOM 794 C CA . HIS A 1 101 ? 13.896 3.097 -9.931 1.00 78.56 101 HIS A CA 1
ATOM 795 C C . HIS A 1 101 ? 15.352 3.567 -9.933 1.00 78.56 101 HIS A C 1
ATOM 797 O O . HIS A 1 101 ? 15.868 3.959 -8.893 1.00 78.56 101 HIS A O 1
ATOM 803 N N . SER A 1 102 ? 16.022 3.547 -11.088 1.00 71.12 102 SER A N 1
ATOM 804 C CA . SER A 1 102 ? 17.455 3.888 -11.214 1.00 71.12 102 SER A CA 1
ATOM 805 C C . SER A 1 102 ? 17.721 5.387 -11.493 1.00 71.12 102 SER A C 1
ATOM 807 O O . SER A 1 102 ? 18.601 5.713 -12.284 1.00 71.12 102 SER A O 1
ATOM 809 N N . GLY A 1 103 ? 16.944 6.301 -10.894 1.00 65.25 103 GLY A N 1
ATOM 810 C CA . GLY A 1 103 ? 17.099 7.766 -11.019 1.00 65.25 103 GLY A CA 1
ATOM 811 C C . GLY A 1 103 ? 15.833 8.495 -11.499 1.00 65.25 103 GLY A C 1
ATOM 812 O O . GLY A 1 103 ? 15.035 7.925 -12.235 1.00 65.25 103 GLY A O 1
ATOM 813 N N . GLN A 1 104 ? 15.637 9.761 -11.092 1.00 63.69 104 GLN A N 1
ATOM 814 C CA . GLN A 1 104 ? 14.384 10.548 -11.224 1.00 63.69 104 GLN A CA 1
ATOM 815 C C . GLN A 1 104 ? 13.751 10.627 -12.631 1.00 63.69 104 GLN A C 1
ATOM 817 O O . GLN A 1 104 ? 12.566 10.933 -12.724 1.00 63.69 104 GLN A O 1
ATOM 822 N N . SER A 1 105 ? 14.477 10.322 -13.710 1.00 58.91 105 SER A N 1
ATOM 823 C CA . SER A 1 105 ? 13.991 10.426 -15.095 1.00 58.91 105 SER A CA 1
ATOM 824 C C . SER A 1 105 ? 13.657 9.094 -15.780 1.00 58.91 105 SER A C 1
ATOM 826 O O . SER A 1 105 ? 13.118 9.104 -16.888 1.00 58.91 105 SER A O 1
ATOM 828 N N . ARG A 1 106 ? 13.964 7.938 -15.173 1.00 70.25 106 ARG A N 1
ATOM 829 C CA . ARG A 1 106 ? 13.767 6.627 -15.814 1.00 70.25 106 ARG A CA 1
ATOM 830 C C . ARG A 1 106 ? 12.469 5.965 -15.339 1.00 70.25 106 ARG A C 1
ATOM 832 O O . ARG A 1 106 ? 12.198 5.997 -14.147 1.00 70.25 106 ARG A O 1
ATOM 839 N N . PRO A 1 107 ? 11.671 5.322 -16.211 1.00 73.88 107 PRO A N 1
ATOM 840 C CA . PRO A 1 107 ? 10.498 4.579 -15.758 1.00 73.88 107 PRO A CA 1
ATOM 841 C C . PRO A 1 107 ? 10.895 3.371 -14.884 1.00 73.88 107 PRO A C 1
ATOM 843 O O . PRO A 1 107 ? 11.933 2.752 -15.152 1.00 73.88 107 PRO A O 1
ATOM 846 N N . PRO A 1 108 ? 10.059 2.981 -13.898 1.00 82.69 108 PRO A N 1
ATOM 847 C CA . PRO A 1 108 ? 10.293 1.808 -13.062 1.00 82.69 108 PRO A CA 1
ATOM 848 C C . PRO A 1 108 ? 10.499 0.545 -13.900 1.00 82.69 108 PRO A C 1
ATOM 850 O O . PRO A 1 108 ? 9.630 0.148 -14.686 1.00 82.69 108 PRO A O 1
ATOM 853 N N . ARG A 1 109 ? 11.656 -0.091 -13.724 1.00 84.81 109 ARG A N 1
ATOM 854 C CA . ARG A 1 109 ? 12.104 -1.240 -14.518 1.00 84.81 109 ARG A CA 1
ATOM 855 C C . ARG A 1 109 ? 12.176 -2.491 -13.646 1.00 84.81 109 ARG A C 1
ATOM 857 O O . ARG A 1 109 ? 12.322 -2.410 -12.430 1.00 84.81 109 ARG A O 1
ATOM 864 N N . THR A 1 110 ? 12.097 -3.658 -14.278 1.00 84.31 110 THR A N 1
ATOM 865 C CA . THR A 1 110 ? 12.532 -4.914 -13.660 1.00 84.31 110 THR A CA 1
ATOM 866 C C . THR A 1 110 ? 14.015 -4.822 -13.268 1.00 84.31 110 THR A C 1
ATOM 868 O O . THR A 1 110 ? 14.814 -4.376 -14.103 1.00 84.31 110 THR A O 1
ATOM 871 N N . PRO A 1 111 ? 14.395 -5.249 -12.056 1.00 87.19 111 PRO A N 1
ATOM 872 C CA . PRO A 1 111 ? 15.790 -5.257 -11.632 1.00 87.19 111 PRO A CA 1
ATOM 873 C C . PRO A 1 111 ? 16.652 -6.161 -12.519 1.00 87.19 111 PRO A C 1
ATOM 875 O O . PRO A 1 111 ? 16.180 -7.148 -13.090 1.00 87.19 111 PRO A O 1
ATOM 878 N N . THR A 1 112 ? 17.921 -5.794 -12.661 1.00 90.75 112 THR A N 1
ATOM 879 C CA . THR A 1 112 ? 18.960 -6.649 -13.246 1.00 90.75 112 THR A CA 1
ATOM 880 C C . THR A 1 112 ? 19.345 -7.770 -12.274 1.00 90.75 112 THR A C 1
ATOM 882 O O . THR A 1 112 ? 19.019 -7.717 -11.091 1.00 90.75 112 THR A O 1
ATOM 885 N N . LEU A 1 113 ? 20.053 -8.802 -12.752 1.00 92.12 113 LEU A N 1
ATOM 886 C CA . LEU A 1 113 ? 20.456 -9.939 -11.912 1.00 92.12 113 LEU A CA 1
ATOM 887 C C . LEU A 1 113 ? 21.352 -9.516 -10.735 1.00 92.12 113 LEU A C 1
ATOM 889 O O . LEU A 1 113 ? 21.158 -9.994 -9.623 1.00 92.12 113 LEU A O 1
ATOM 893 N N . GLN A 1 114 ? 22.283 -8.592 -10.974 1.00 91.69 114 GLN A N 1
ATOM 894 C CA . GLN A 1 114 ? 23.178 -8.060 -9.945 1.00 91.69 114 GLN A CA 1
ATOM 895 C C . GLN A 1 114 ? 22.409 -7.247 -8.892 1.00 91.69 114 GLN A C 1
ATOM 897 O O . GLN A 1 114 ? 22.658 -7.373 -7.697 1.00 91.69 114 GLN A O 1
ATOM 902 N N . GLU A 1 115 ? 21.422 -6.453 -9.317 1.00 88.25 115 GLU A N 1
ATOM 903 C CA . GLU A 1 115 ? 20.541 -5.735 -8.389 1.00 88.25 115 GLU A CA 1
ATOM 904 C C . GLU A 1 115 ? 19.665 -6.707 -7.591 1.00 88.25 115 GLU A C 1
ATOM 906 O O . GLU A 1 115 ? 19.475 -6.506 -6.396 1.00 88.25 115 GLU A O 1
ATOM 911 N N . CYS A 1 116 ? 19.173 -7.789 -8.204 1.00 90.31 116 CYS A N 1
ATOM 912 C CA . CYS A 1 116 ? 18.474 -8.851 -7.480 1.00 90.31 116 CYS A CA 1
ATOM 913 C C . CYS A 1 116 ? 19.367 -9.496 -6.414 1.00 90.31 116 CYS A C 1
ATOM 915 O O . CYS A 1 116 ? 18.905 -9.692 -5.294 1.00 90.31 116 CYS A O 1
ATOM 917 N N . GLU A 1 117 ? 20.627 -9.803 -6.732 1.00 92.38 117 GLU A N 1
ATOM 918 C CA . GLU A 1 117 ? 21.585 -10.353 -5.767 1.00 92.38 117 GLU A CA 1
ATOM 919 C C . GLU A 1 117 ? 21.784 -9.406 -4.577 1.00 92.38 117 GLU A C 1
ATOM 921 O O . GLU A 1 117 ? 21.619 -9.824 -3.430 1.00 92.38 117 GLU A O 1
ATOM 926 N N . ALA A 1 118 ? 22.033 -8.121 -4.841 1.00 87.94 118 ALA A N 1
ATOM 927 C CA . ALA A 1 118 ? 22.189 -7.112 -3.797 1.00 87.94 118 ALA A CA 1
ATOM 928 C C . ALA A 1 118 ? 20.917 -6.951 -2.943 1.00 87.94 118 ALA A C 1
ATOM 930 O O . ALA A 1 118 ? 20.993 -6.896 -1.715 1.00 87.94 118 ALA A O 1
ATOM 931 N N . ILE A 1 119 ? 19.734 -6.930 -3.571 1.00 89.50 119 ILE A N 1
ATOM 932 C CA . ILE A 1 119 ? 18.443 -6.855 -2.871 1.00 89.50 119 ILE A CA 1
ATOM 933 C C . ILE A 1 119 ? 18.250 -8.077 -1.973 1.00 89.50 119 ILE A C 1
ATOM 935 O O . ILE A 1 119 ? 17.866 -7.925 -0.816 1.00 89.50 119 ILE A O 1
ATOM 939 N N . ILE A 1 120 ? 18.525 -9.283 -2.475 1.00 91.44 120 ILE A N 1
ATOM 940 C CA . ILE A 1 120 ? 18.373 -10.523 -1.707 1.00 91.44 120 ILE A CA 1
ATOM 941 C C . ILE A 1 120 ? 19.336 -10.535 -0.519 1.00 91.44 120 ILE A C 1
ATOM 943 O O . ILE A 1 120 ? 18.899 -10.802 0.598 1.00 91.44 120 ILE A O 1
ATOM 947 N N . GLN A 1 121 ? 20.613 -10.205 -0.730 1.00 94.25 121 GLN A N 1
ATOM 948 C CA . GLN A 1 121 ? 21.601 -10.130 0.350 1.00 94.25 121 GLN A CA 1
ATOM 949 C C . GLN A 1 121 ? 21.182 -9.109 1.415 1.00 94.25 121 GLN A C 1
ATOM 951 O O . GLN A 1 121 ? 21.213 -9.404 2.610 1.00 94.25 121 GLN A O 1
ATOM 956 N N . GLN A 1 122 ? 20.714 -7.932 0.995 1.00 93.06 122 GLN A N 1
ATOM 957 C CA . GLN A 1 122 ? 20.250 -6.897 1.912 1.00 93.06 122 GLN A CA 1
ATOM 958 C C . GLN A 1 122 ? 19.008 -7.339 2.698 1.00 93.06 122 GLN A C 1
ATOM 960 O O . GLN A 1 122 ? 18.960 -7.185 3.922 1.00 93.06 122 GLN A O 1
ATOM 965 N N . LEU A 1 123 ? 18.006 -7.910 2.025 1.00 91.06 123 LEU A N 1
ATOM 966 C CA . LEU A 1 123 ? 16.793 -8.426 2.665 1.00 91.06 123 LEU A CA 1
ATOM 967 C C . LEU A 1 123 ? 17.113 -9.559 3.642 1.00 91.06 123 LEU A C 1
ATOM 969 O O . LEU A 1 123 ? 16.572 -9.586 4.741 1.00 91.06 123 LEU A O 1
ATOM 973 N N . TYR A 1 124 ? 18.026 -10.456 3.285 1.00 95.44 124 TYR A N 1
ATOM 974 C CA . TYR A 1 124 ? 18.469 -11.529 4.165 1.00 95.44 124 TYR A CA 1
ATOM 975 C C . TYR A 1 124 ? 19.155 -10.993 5.428 1.00 95.44 124 TYR A C 1
ATOM 977 O O . TYR A 1 124 ? 18.789 -11.372 6.541 1.00 95.44 124 TYR A O 1
ATOM 985 N N . ASN A 1 125 ? 20.108 -10.069 5.276 1.00 96.06 125 ASN A N 1
ATOM 986 C CA . ASN A 1 125 ? 20.844 -9.486 6.399 1.00 96.06 125 ASN A CA 1
ATOM 987 C C . ASN A 1 125 ? 19.911 -8.711 7.339 1.00 96.06 125 ASN A C 1
ATOM 989 O O . ASN A 1 125 ? 19.971 -8.871 8.560 1.00 96.06 125 ASN A O 1
ATOM 993 N N . THR A 1 126 ? 19.017 -7.896 6.771 1.00 93.81 126 THR A N 1
ATOM 994 C CA . THR A 1 126 ? 18.017 -7.141 7.540 1.00 93.81 126 THR A CA 1
ATOM 995 C C . THR A 1 126 ? 17.026 -8.055 8.247 1.00 93.81 126 THR A C 1
ATOM 997 O O . THR A 1 126 ? 16.778 -7.851 9.433 1.00 93.81 126 THR A O 1
ATOM 1000 N N . ASN A 1 127 ? 16.514 -9.087 7.574 1.00 96.50 127 ASN A N 1
ATOM 1001 C CA . ASN A 1 127 ? 15.617 -10.067 8.181 1.00 96.50 127 ASN A CA 1
ATOM 1002 C C . ASN A 1 127 ? 16.313 -10.815 9.327 1.00 96.50 127 ASN A C 1
ATOM 1004 O O . ASN A 1 127 ? 15.779 -10.856 10.429 1.00 96.50 127 ASN A O 1
ATOM 1008 N N . THR A 1 128 ? 17.549 -11.280 9.118 1.00 96.12 128 THR A N 1
ATOM 1009 C CA . THR A 1 128 ? 18.349 -11.970 10.147 1.00 96.12 128 THR A CA 1
ATOM 1010 C C . THR A 1 128 ? 18.570 -11.090 11.382 1.00 96.12 128 THR A C 1
ATOM 1012 O O . THR A 1 128 ? 18.452 -11.540 12.528 1.00 96.12 128 THR A O 1
ATOM 1015 N N . LEU A 1 129 ? 18.867 -9.804 11.172 1.00 96.56 129 LEU A N 1
ATOM 1016 C CA . LEU A 1 129 ? 19.027 -8.849 12.266 1.00 96.56 129 LEU A CA 1
ATOM 1017 C C . LEU A 1 129 ? 17.699 -8.604 12.996 1.00 96.56 129 LEU A C 1
ATOM 1019 O O . LEU A 1 129 ? 17.661 -8.630 14.227 1.00 96.56 129 LEU A O 1
ATOM 1023 N N . GLN A 1 130 ? 16.608 -8.417 12.250 1.00 96.06 130 GLN A N 1
ATOM 1024 C CA . GLN A 1 130 ? 15.266 -8.232 12.803 1.00 96.06 130 GLN A CA 1
ATOM 1025 C C . GLN A 1 130 ? 14.807 -9.455 13.602 1.00 96.06 130 GLN A C 1
ATOM 1027 O O . GLN A 1 130 ? 14.303 -9.295 14.713 1.00 96.06 130 GLN A O 1
ATOM 1032 N N . SER A 1 131 ? 15.033 -10.672 13.102 1.00 94.19 131 SER A N 1
ATOM 1033 C CA . SER A 1 131 ? 14.692 -11.908 13.811 1.00 94.19 131 SER A CA 1
ATOM 1034 C C . SER A 1 131 ? 15.467 -12.042 15.118 1.00 94.19 131 SER A C 1
ATOM 1036 O O . SER A 1 131 ? 14.904 -12.458 16.131 1.00 94.19 131 SER A O 1
ATOM 1038 N N . ARG A 1 132 ? 16.740 -11.624 15.133 1.00 97.00 132 ARG A N 1
ATOM 1039 C CA . ARG A 1 132 ? 17.559 -11.628 16.349 1.00 97.00 132 ARG A CA 1
ATOM 1040 C C . ARG A 1 132 ? 17.025 -10.647 17.393 1.00 97.00 132 ARG A C 1
ATOM 1042 O O . ARG A 1 132 ? 16.913 -11.010 18.562 1.00 97.00 132 ARG A O 1
ATOM 1049 N N . GLU A 1 133 ? 16.669 -9.428 16.987 1.00 95.62 133 GLU A N 1
ATOM 1050 C CA . GLU A 1 133 ? 16.084 -8.445 17.908 1.00 95.62 133 GLU A CA 1
ATOM 1051 C C . GLU A 1 133 ? 14.706 -8.878 18.414 1.00 95.62 133 GLU A C 1
ATOM 1053 O O . GLU A 1 133 ? 14.440 -8.765 19.608 1.00 95.62 133 GLU A O 1
ATOM 1058 N N . LEU A 1 134 ? 13.855 -9.451 17.558 1.00 93.62 134 LEU A N 1
ATOM 1059 C CA . LEU A 1 134 ? 12.572 -10.020 17.979 1.00 93.62 134 LEU A CA 1
ATOM 1060 C C . LEU A 1 134 ? 12.757 -11.121 19.023 1.00 93.62 134 LEU A C 1
ATOM 1062 O O . LEU A 1 134 ? 12.049 -11.138 20.030 1.00 93.62 134 LEU A O 1
ATOM 1066 N N . LEU A 1 135 ? 13.735 -12.007 18.824 1.00 93.12 135 LEU A N 1
ATOM 1067 C CA . LEU A 1 135 ? 14.053 -13.053 19.789 1.00 93.12 135 LEU A CA 1
ATOM 1068 C C . LEU A 1 135 ? 14.536 -12.461 21.121 1.00 93.12 135 LEU A C 1
ATOM 1070 O O . LEU A 1 135 ? 14.085 -12.888 22.184 1.00 93.12 135 LEU A O 1
ATOM 1074 N N . ARG A 1 136 ? 15.399 -11.440 21.074 1.00 95.94 136 ARG A N 1
ATOM 1075 C CA . ARG A 1 136 ? 15.882 -10.733 22.268 1.00 95.94 136 ARG A CA 1
ATOM 1076 C C . ARG A 1 136 ? 14.742 -10.053 23.026 1.00 95.94 136 ARG A C 1
ATOM 1078 O O . ARG A 1 136 ? 14.630 -10.231 24.236 1.00 95.94 136 ARG A O 1
ATOM 1085 N N . LEU A 1 137 ? 13.874 -9.318 22.329 1.00 93.75 137 LEU A N 1
ATOM 1086 C CA . LEU A 1 137 ? 12.706 -8.654 22.917 1.00 93.75 137 LEU A CA 1
ATOM 1087 C C . LEU A 1 137 ? 11.732 -9.666 23.521 1.00 93.75 137 LEU A C 1
ATOM 1089 O O . LEU A 1 137 ? 11.232 -9.458 24.624 1.00 93.75 137 LEU A O 1
ATOM 1093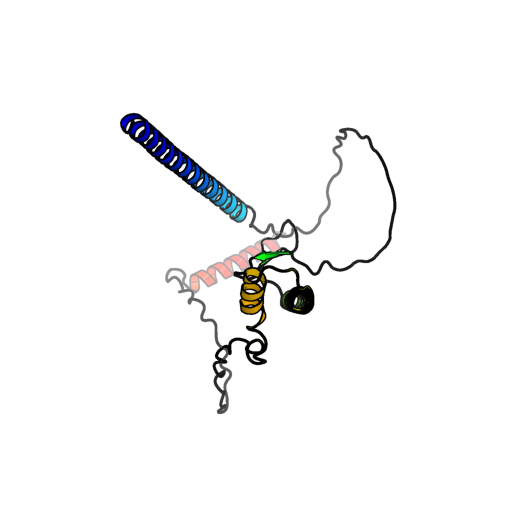 N N . LYS A 1 138 ? 11.512 -10.793 22.840 1.00 88.69 138 LYS A N 1
ATOM 1094 C CA . LYS A 1 138 ? 10.702 -11.896 23.355 1.00 88.69 138 LYS A CA 1
ATOM 1095 C C . LYS A 1 138 ? 11.289 -12.485 24.638 1.00 88.69 138 LYS A C 1
ATOM 1097 O O . LYS A 1 138 ? 10.542 -12.740 25.581 1.00 88.69 138 LYS A O 1
ATOM 1102 N N . ALA A 1 139 ? 12.606 -12.681 24.697 1.00 89.44 139 ALA A N 1
ATOM 1103 C CA . ALA A 1 139 ? 13.284 -13.159 25.898 1.00 89.44 139 ALA A CA 1
ATOM 1104 C C . ALA A 1 139 ? 13.155 -12.155 27.054 1.00 89.44 139 ALA A C 1
ATOM 1106 O O . ALA A 1 139 ? 12.761 -12.547 28.147 1.00 89.44 139 ALA A O 1
ATOM 1107 N N . MET A 1 140 ? 13.386 -10.862 26.797 1.00 89.06 140 MET A N 1
ATOM 1108 C CA . MET A 1 140 ? 13.209 -9.798 27.794 1.00 89.06 140 MET A CA 1
ATOM 1109 C C . MET A 1 140 ? 11.764 -9.696 28.297 1.00 89.06 140 MET A C 1
ATOM 1111 O O . MET A 1 140 ? 11.540 -9.458 29.480 1.00 89.06 140 MET A O 1
ATOM 1115 N N . LEU A 1 141 ? 10.777 -9.882 27.417 1.00 86.94 141 LEU A N 1
ATOM 1116 C CA . LEU A 1 141 ? 9.365 -9.887 27.793 1.00 86.94 141 LEU A CA 1
ATOM 1117 C C . LEU A 1 141 ? 9.028 -11.092 28.677 1.00 86.94 141 LEU A C 1
ATOM 1119 O O . LEU A 1 141 ? 8.384 -10.925 29.709 1.00 86.94 141 LEU A O 1
ATOM 1123 N N . ASN A 1 142 ? 9.484 -12.292 28.307 1.00 84.12 142 ASN A N 1
ATOM 1124 C CA . ASN A 1 142 ? 9.303 -13.489 29.129 1.00 84.12 142 ASN A CA 1
ATOM 1125 C C . ASN A 1 142 ? 9.986 -13.342 30.495 1.00 84.12 142 ASN A C 1
ATOM 1127 O O . ASN A 1 142 ? 9.374 -13.658 31.509 1.00 84.12 142 ASN A O 1
ATOM 1131 N N . ASP A 1 143 ? 11.210 -12.816 30.532 1.00 84.31 143 ASP A N 1
ATOM 1132 C CA . ASP A 1 143 ? 11.942 -12.515 31.764 1.00 84.31 143 ASP A CA 1
ATOM 1133 C C . ASP A 1 143 ? 11.166 -11.526 32.644 1.00 84.31 143 ASP A C 1
ATOM 1135 O O . ASP A 1 143 ? 10.887 -11.808 33.806 1.00 84.31 143 ASP A O 1
ATOM 1139 N N . ALA A 1 144 ? 10.697 -10.411 32.078 1.00 83.56 144 ALA A N 1
ATOM 1140 C CA . ALA A 1 144 ? 9.891 -9.441 32.808 1.00 83.56 144 ALA A CA 1
ATOM 1141 C C . ALA A 1 144 ? 8.584 -10.050 33.346 1.00 83.56 144 ALA A C 1
ATOM 1143 O O . ALA A 1 144 ? 8.217 -9.766 34.483 1.00 83.56 144 ALA A O 1
ATOM 1144 N N . VAL A 1 145 ? 7.903 -10.899 32.571 1.00 78.31 145 VAL A N 1
ATOM 1145 C CA . VAL A 1 145 ? 6.641 -11.552 32.964 1.00 78.31 145 VAL A CA 1
ATOM 1146 C C . VAL A 1 145 ? 6.831 -12.624 34.032 1.00 78.31 145 VAL A C 1
ATOM 1148 O O . VAL A 1 145 ? 5.988 -12.752 34.920 1.00 78.31 145 VAL A O 1
ATOM 1151 N N . LEU A 1 146 ? 7.908 -13.404 33.950 1.00 72.44 146 LEU A N 1
ATOM 1152 C CA . LEU A 1 146 ? 8.171 -14.517 34.861 1.00 72.44 146 LEU A CA 1
ATOM 1153 C C . LEU A 1 146 ? 8.880 -14.059 36.142 1.00 72.44 146 LEU A C 1
ATOM 1155 O O . LEU A 1 146 ? 8.568 -14.569 37.217 1.00 72.44 146 LEU A O 1
ATOM 1159 N N . ASN A 1 147 ? 9.775 -13.072 36.048 1.00 68.88 147 ASN A N 1
ATOM 1160 C CA . ASN A 1 147 ? 10.621 -12.643 37.162 1.00 68.88 147 ASN A CA 1
ATOM 1161 C C . ASN A 1 147 ? 10.095 -11.399 37.896 1.00 68.88 147 ASN A C 1
ATOM 1163 O O . ASN A 1 147 ? 10.395 -11.228 39.080 1.00 68.88 147 ASN A O 1
ATOM 1167 N N . LYS A 1 148 ? 9.253 -10.546 37.282 1.00 64.50 148 LYS A N 1
ATOM 1168 C CA . LYS A 1 148 ? 8.584 -9.447 38.009 1.00 64.50 148 LYS A CA 1
ATOM 1169 C C . LYS A 1 148 ? 7.200 -9.877 38.489 1.00 64.50 148 LYS A C 1
ATOM 1171 O O . LYS A 1 148 ? 6.208 -9.808 37.772 1.00 64.50 148 LYS A O 1
ATOM 1176 N N . LYS A 1 149 ? 7.120 -10.212 39.778 1.00 62.41 149 LYS A N 1
ATOM 1177 C CA . LYS A 1 149 ? 5.927 -10.677 40.518 1.00 62.41 149 LYS A CA 1
ATOM 1178 C C . LYS A 1 149 ? 4.762 -9.665 40.632 1.00 62.41 149 LYS A C 1
ATOM 1180 O O . LYS A 1 149 ? 3.882 -9.848 41.466 1.00 62.41 149 LYS A O 1
ATOM 1185 N N . LYS A 1 150 ? 4.754 -8.579 39.846 1.00 63.84 150 LYS A N 1
ATOM 1186 C CA . LYS A 1 150 ? 3.791 -7.462 39.942 1.00 63.84 150 LYS A CA 1
ATOM 1187 C C . LYS A 1 150 ? 3.028 -7.200 38.638 1.00 63.84 150 LYS A C 1
ATOM 1189 O O . LYS A 1 150 ? 2.619 -6.073 38.374 1.00 63.84 150 LYS A O 1
ATOM 1194 N N . ILE A 1 151 ? 2.872 -8.223 37.806 1.00 68.06 151 ILE A N 1
ATOM 1195 C CA . ILE A 1 151 ? 2.087 -8.148 36.572 1.00 68.06 151 ILE A CA 1
ATOM 1196 C C . ILE A 1 151 ? 0.752 -8.848 36.839 1.00 68.06 151 ILE A C 1
ATOM 1198 O O . ILE A 1 151 ? 0.735 -9.931 37.420 1.00 68.06 151 ILE A O 1
ATOM 1202 N N . SER A 1 152 ? -0.360 -8.199 36.475 1.00 74.44 152 SER A N 1
ATOM 1203 C CA . SER A 1 152 ? -1.713 -8.750 36.648 1.00 74.44 152 SER A CA 1
ATOM 1204 C C . SER A 1 152 ? -1.803 -10.161 36.056 1.00 74.44 152 SER A C 1
ATOM 1206 O O . SER A 1 152 ? -1.260 -10.404 34.975 1.00 74.44 152 SER A O 1
ATOM 1208 N N . SER A 1 153 ? -2.486 -11.078 36.752 1.00 73.88 153 SER A N 1
ATOM 1209 C CA . SER A 1 153 ? -2.650 -12.487 36.350 1.00 73.88 153 SER A CA 1
ATOM 1210 C C . SER A 1 153 ? -3.088 -12.617 34.885 1.00 73.88 153 SER A C 1
ATOM 1212 O O . SER A 1 153 ? -2.490 -13.372 34.121 1.00 73.88 153 SER A O 1
ATOM 1214 N N . GLU A 1 154 ? -4.037 -11.776 34.466 1.00 76.56 154 GLU A N 1
ATOM 1215 C CA . GLU A 1 154 ? -4.554 -11.698 33.093 1.00 76.56 154 GLU A CA 1
ATOM 1216 C C . GLU A 1 154 ? -3.466 -11.372 32.056 1.00 76.56 154 GLU A C 1
ATOM 1218 O O . GLU A 1 154 ? -3.386 -11.988 30.994 1.00 76.56 154 GLU A O 1
ATOM 1223 N N . VAL A 1 155 ? -2.561 -10.443 32.381 1.00 78.50 155 VAL A N 1
ATOM 1224 C CA . VAL A 1 155 ? -1.461 -10.032 31.493 1.00 78.50 155 VAL A CA 1
ATOM 1225 C C . VAL A 1 155 ? -0.402 -11.132 31.397 1.00 78.50 155 VAL A C 1
ATOM 1227 O O . VAL A 1 155 ? 0.171 -11.344 30.329 1.00 78.50 155 VAL A O 1
ATOM 1230 N N . SER A 1 156 ? -0.163 -11.874 32.482 1.00 76.38 156 SER A N 1
ATOM 1231 C CA . SER A 1 156 ? 0.724 -13.043 32.464 1.00 76.38 156 SER A CA 1
ATOM 1232 C C . SER A 1 156 ? 0.163 -14.164 31.583 1.00 76.38 156 SER A C 1
ATOM 1234 O O . SER A 1 156 ? 0.895 -14.705 30.755 1.00 76.38 156 SER A O 1
ATOM 1236 N N . ILE A 1 157 ? -1.132 -14.481 31.713 1.00 81.19 157 ILE A N 1
ATOM 1237 C CA . ILE A 1 157 ? -1.810 -15.522 30.922 1.00 81.19 157 ILE A CA 1
ATOM 1238 C C . ILE A 1 157 ? -1.792 -15.161 29.433 1.00 81.19 157 ILE A C 1
ATOM 1240 O O . ILE A 1 157 ? -1.365 -15.973 28.610 1.00 81.19 157 ILE A O 1
ATOM 1244 N N . LEU A 1 158 ? -2.172 -13.926 29.091 1.00 82.44 158 LEU A N 1
ATOM 1245 C CA . LEU A 1 158 ? -2.171 -13.442 27.712 1.00 82.44 158 LEU A CA 1
ATOM 1246 C C . LEU A 1 158 ? -0.764 -13.477 27.104 1.00 82.44 158 LEU A C 1
ATOM 1248 O O . LEU A 1 158 ? -0.570 -13.988 26.003 1.00 82.44 158 LEU A O 1
ATOM 1252 N N . THR A 1 159 ? 0.237 -12.982 27.839 1.00 79.50 159 THR A N 1
ATOM 1253 C CA . THR A 1 159 ? 1.616 -12.947 27.339 1.00 79.50 159 THR A CA 1
ATOM 1254 C C . THR A 1 159 ? 2.162 -14.355 27.131 1.00 79.50 159 THR A C 1
ATOM 1256 O O . THR A 1 159 ? 2.736 -14.624 26.080 1.00 79.50 159 THR A O 1
ATOM 1259 N N . LYS A 1 160 ? 1.911 -15.283 28.064 1.00 73.44 160 LYS A N 1
ATOM 1260 C CA . LYS A 1 160 ? 2.277 -16.696 27.903 1.00 73.44 160 LYS A CA 1
ATOM 1261 C C . LYS A 1 160 ? 1.622 -17.323 26.674 1.00 73.44 160 LYS A C 1
ATOM 1263 O O . LYS A 1 160 ? 2.300 -18.071 25.981 1.00 73.44 160 LYS A O 1
ATOM 1268 N N . ALA A 1 161 ? 0.361 -17.022 26.364 1.00 79.31 161 ALA A N 1
ATOM 1269 C CA . ALA A 1 161 ? -0.311 -17.574 25.185 1.00 79.31 161 ALA A CA 1
ATOM 1270 C C . ALA A 1 161 ? 0.370 -17.151 23.867 1.00 79.31 161 ALA A C 1
ATOM 1272 O O . ALA A 1 161 ? 0.620 -17.993 23.006 1.00 79.31 161 ALA A O 1
ATOM 1273 N N . TYR A 1 162 ? 0.752 -15.877 23.735 1.00 74.06 162 TYR A N 1
ATOM 1274 C CA . TYR A 1 162 ? 1.439 -15.377 22.537 1.00 74.06 162 TYR A CA 1
ATOM 1275 C C . TYR A 1 162 ? 2.923 -15.758 22.474 1.00 74.06 162 TYR A C 1
ATOM 1277 O O . TYR A 1 162 ? 3.479 -15.908 21.385 1.00 74.06 162 TYR A O 1
ATOM 1285 N N . THR A 1 163 ? 3.595 -15.929 23.617 1.00 71.12 163 THR A N 1
ATOM 1286 C CA . THR A 1 163 ? 5.022 -16.279 23.632 1.00 71.12 163 THR A CA 1
ATOM 1287 C C . THR A 1 163 ? 5.285 -17.786 23.578 1.00 71.12 163 THR A C 1
ATOM 1289 O O . THR A 1 163 ? 6.325 -18.174 23.033 1.00 71.12 163 THR A O 1
ATOM 1292 N N . SER A 1 164 ? 4.358 -18.628 24.057 1.00 65.25 164 SER A N 1
ATOM 1293 C CA . SER A 1 164 ? 4.530 -20.092 24.165 1.00 65.25 164 SER A CA 1
ATOM 1294 C C . SER A 1 164 ? 4.420 -20.857 22.844 1.00 65.25 164 SER A C 1
ATOM 1296 O O . SER A 1 164 ? 4.853 -22.003 22.785 1.00 65.25 164 SER A O 1
ATOM 1298 N N . GLY A 1 165 ? 3.940 -20.250 21.756 1.00 55.81 165 GLY A N 1
ATOM 1299 C CA . GLY A 1 165 ? 3.855 -20.897 20.433 1.00 55.81 165 GLY A CA 1
ATOM 1300 C C . GLY A 1 165 ? 5.200 -21.165 19.732 1.00 55.81 165 GLY A C 1
ATOM 1301 O O . GLY A 1 165 ? 5.244 -21.218 18.513 1.00 55.81 165 GLY A O 1
ATOM 1302 N N . SER A 1 166 ? 6.319 -21.252 20.460 1.00 54.44 166 SER A N 1
ATOM 1303 C CA . SER A 1 166 ? 7.680 -21.152 19.900 1.00 54.44 166 SER A CA 1
ATOM 1304 C C . SER A 1 166 ? 8.698 -22.124 20.494 1.00 54.44 166 SER A C 1
ATOM 1306 O O . SER A 1 166 ? 9.894 -21.950 20.271 1.00 54.44 166 SER A O 1
ATOM 1308 N N . THR A 1 167 ? 8.266 -23.131 21.250 1.00 45.81 167 THR A N 1
ATOM 1309 C CA . THR A 1 167 ? 9.132 -24.258 21.643 1.00 45.81 167 THR A CA 1
ATOM 1310 C C . THR A 1 167 ? 8.999 -25.466 20.709 1.00 45.81 167 THR A C 1
ATOM 1312 O O . THR A 1 167 ? 9.704 -26.453 20.891 1.00 45.81 167 THR A O 1
ATOM 1315 N N . SER A 1 168 ? 8.176 -25.387 19.656 1.00 41.66 168 SER A N 1
ATOM 1316 C CA . SER A 1 168 ? 8.228 -26.342 18.544 1.00 41.66 168 SER A CA 1
ATOM 1317 C C . SER A 1 168 ? 9.310 -25.909 17.554 1.00 41.66 168 SER A C 1
ATOM 1319 O O . SER A 1 168 ? 9.110 -25.054 16.695 1.00 41.66 168 SER A O 1
ATOM 1321 N N . SER A 1 169 ? 10.488 -26.495 17.722 1.00 44.03 169 SER A N 1
ATOM 1322 C CA . SER A 1 169 ? 11.694 -26.383 16.896 1.00 44.03 169 SER A CA 1
ATOM 1323 C C . SER A 1 169 ? 11.522 -26.917 15.449 1.00 44.03 169 SER A C 1
ATOM 1325 O O . SER A 1 169 ? 12.406 -27.607 14.947 1.00 44.03 169 SER A O 1
ATOM 1327 N N . GLY A 1 170 ? 10.396 -26.660 14.770 1.00 46.38 170 GLY A N 1
ATOM 1328 C CA . GLY A 1 170 ? 10.057 -27.359 13.519 1.00 46.38 170 GLY A CA 1
ATOM 1329 C C . GLY A 1 170 ? 9.520 -26.544 12.338 1.00 46.38 170 GLY A C 1
ATOM 1330 O O . GLY A 1 170 ? 9.511 -27.081 11.236 1.00 46.38 170 GLY A O 1
ATOM 1331 N N . GLU A 1 171 ? 9.079 -25.291 12.502 1.00 46.88 171 GLU A N 1
ATOM 1332 C CA . GLU A 1 171 ? 8.192 -24.667 11.490 1.00 46.88 171 GLU A CA 1
ATOM 1333 C C . GLU A 1 171 ? 8.665 -23.368 10.818 1.00 46.88 171 GLU A C 1
ATOM 1335 O O . GLU A 1 171 ? 7.899 -22.775 10.064 1.00 46.88 171 GLU A O 1
ATOM 1340 N N . LEU A 1 172 ? 9.921 -22.936 10.988 1.00 50.22 172 LEU A N 1
ATOM 1341 C CA . LEU A 1 172 ? 10.457 -21.810 10.193 1.00 50.22 172 LEU A CA 1
ATOM 1342 C C . LEU A 1 172 ? 11.465 -22.196 9.100 1.00 50.22 172 LEU A C 1
ATOM 1344 O O . LEU A 1 172 ? 11.852 -21.343 8.311 1.00 50.22 172 LEU A O 1
ATOM 1348 N N . GLU A 1 173 ? 11.806 -23.479 8.971 1.00 45.94 173 GLU A N 1
ATOM 1349 C CA . GLU A 1 173 ? 12.742 -23.993 7.953 1.00 45.94 173 GLU A CA 1
ATOM 1350 C C . GLU A 1 173 ? 12.024 -24.621 6.740 1.00 45.94 173 GLU A C 1
ATOM 1352 O O . GLU A 1 173 ? 12.565 -25.493 6.057 1.00 45.94 173 GLU A O 1
ATOM 1357 N N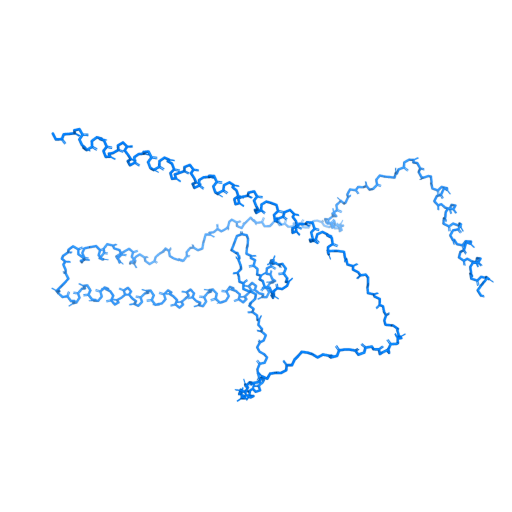 . HIS A 1 174 ? 10.776 -24.231 6.455 1.00 50.16 174 HIS A N 1
ATOM 1358 C CA . HIS A 1 174 ? 10.109 -24.648 5.220 1.00 50.16 174 HIS A CA 1
ATOM 1359 C C . HIS A 1 174 ? 9.860 -23.455 4.314 1.00 50.16 174 HIS A C 1
ATOM 1361 O O . HIS A 1 174 ? 8.798 -22.833 4.324 1.00 50.16 174 HIS A O 1
ATOM 1367 N N . PHE A 1 175 ? 10.838 -23.182 3.450 1.00 45.22 175 PHE A N 1
ATOM 1368 C CA . PHE A 1 175 ? 10.515 -22.547 2.182 1.00 45.22 175 PHE A CA 1
ATOM 1369 C C . PHE A 1 175 ? 9.383 -23.356 1.531 1.00 45.22 175 PHE A C 1
ATOM 1371 O O . PHE A 1 175 ? 9.464 -24.593 1.515 1.00 45.22 175 PHE A O 1
ATOM 1378 N N . PRO A 1 176 ? 8.325 -22.713 1.004 1.00 49.22 176 PRO A N 1
ATOM 1379 C CA . PRO A 1 176 ? 7.320 -23.437 0.246 1.00 49.22 176 PRO A CA 1
ATOM 1380 C C . PRO A 1 176 ? 8.050 -24.190 -0.863 1.00 49.22 176 PRO A C 1
ATOM 1382 O O . PRO A 1 176 ? 8.745 -23.583 -1.680 1.00 49.22 176 PRO A O 1
ATOM 1385 N N . LYS A 1 177 ? 7.941 -25.523 -0.861 1.00 55.75 177 LYS A N 1
ATOM 1386 C CA . LYS A 1 177 ? 8.484 -26.368 -1.924 1.00 55.75 177 LYS A CA 1
ATOM 1387 C C . LYS A 1 177 ? 7.784 -25.973 -3.213 1.00 55.75 177 LYS A C 1
ATOM 1389 O O . LYS A 1 177 ? 6.684 -26.438 -3.506 1.00 55.75 177 LYS A O 1
ATOM 1394 N N . LEU A 1 178 ? 8.418 -25.083 -3.969 1.00 55.97 178 LEU A N 1
ATOM 1395 C CA . LEU A 1 178 ? 8.023 -24.811 -5.336 1.00 55.97 178 LEU A CA 1
ATOM 1396 C C . LEU A 1 178 ? 8.099 -26.152 -6.066 1.00 55.97 178 LEU A C 1
ATOM 1398 O O . LEU A 1 178 ? 9.131 -26.825 -5.965 1.00 55.97 178 LEU A O 1
ATOM 1402 N N . PRO A 1 179 ? 7.037 -26.588 -6.760 1.00 57.34 179 PRO A N 1
ATOM 1403 C CA . PRO A 1 179 ? 7.122 -27.780 -7.577 1.00 57.34 179 PRO A CA 1
ATOM 1404 C C . PRO A 1 179 ? 8.189 -27.522 -8.640 1.00 57.34 179 PRO A C 1
ATOM 1406 O O . PRO A 1 179 ? 7.952 -26.829 -9.630 1.00 57.34 179 PRO A O 1
ATOM 1409 N N . LEU A 1 180 ? 9.388 -28.065 -8.423 1.00 53.50 180 LEU A N 1
ATOM 1410 C CA . LEU A 1 180 ? 10.400 -28.180 -9.454 1.00 53.50 180 LEU A CA 1
ATOM 1411 C C . LEU A 1 180 ? 9.838 -29.182 -10.450 1.00 53.50 180 LEU A C 1
ATOM 1413 O O . LEU A 1 180 ? 10.002 -30.392 -10.303 1.00 53.50 180 LEU A O 1
ATOM 1417 N N . ARG A 1 181 ? 9.102 -28.675 -11.441 1.00 57.47 181 ARG A N 1
ATOM 1418 C CA . ARG A 1 181 ? 8.787 -29.454 -12.632 1.00 57.47 181 ARG A CA 1
ATOM 1419 C C . ARG A 1 181 ? 10.134 -29.956 -13.156 1.00 57.47 181 ARG A C 1
ATOM 1421 O O . ARG A 1 181 ? 10.987 -29.117 -13.455 1.00 57.47 181 ARG A O 1
ATOM 1428 N N . PRO A 1 182 ? 10.364 -31.277 -13.239 1.00 56.81 182 PRO A N 1
ATOM 1429 C CA . PRO A 1 182 ? 11.573 -31.780 -13.858 1.00 56.81 182 PRO A CA 1
ATOM 1430 C C . PRO A 1 182 ? 11.627 -31.208 -15.270 1.00 56.81 182 PRO A C 1
ATOM 1432 O O . PRO A 1 182 ? 10.688 -31.386 -16.050 1.00 56.81 182 PRO A O 1
ATOM 1435 N N . LEU A 1 183 ? 12.700 -30.481 -15.582 1.00 56.75 183 LEU A N 1
ATOM 1436 C CA . LEU A 1 183 ? 12.998 -30.128 -16.961 1.00 56.75 183 LEU A CA 1
ATOM 1437 C C . LEU A 1 183 ? 13.080 -31.459 -17.732 1.00 56.75 183 LEU A C 1
ATOM 1439 O O . LEU A 1 183 ? 13.753 -32.377 -17.247 1.00 56.75 183 LEU A O 1
ATOM 1443 N N . PRO A 1 184 ? 12.369 -31.629 -18.860 1.00 47.84 184 PRO A N 1
ATOM 1444 C CA . PRO A 1 184 ? 12.372 -32.899 -19.568 1.00 47.84 184 PRO A CA 1
ATOM 1445 C C . PRO A 1 184 ? 13.811 -33.308 -19.892 1.00 47.84 184 PRO A C 1
ATOM 1447 O O . PRO A 1 184 ? 14.578 -32.540 -20.474 1.00 47.84 184 PRO A O 1
ATOM 1450 N N . LYS A 1 185 ? 14.180 -34.525 -19.473 1.00 50.16 185 LYS A N 1
ATOM 1451 C CA . LYS A 1 185 ? 15.454 -35.155 -19.818 1.00 50.16 185 LYS A CA 1
ATOM 1452 C C . LYS A 1 185 ? 15.527 -35.240 -21.338 1.00 50.16 185 LYS A C 1
ATOM 1454 O O . L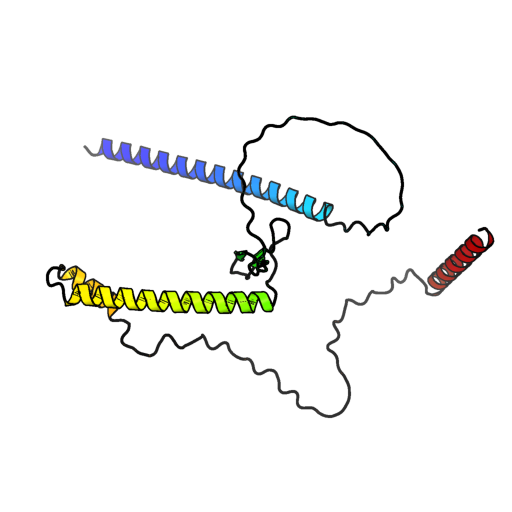YS A 1 185 ? 14.789 -36.006 -21.952 1.00 50.16 185 LYS A O 1
ATOM 1459 N N . ILE A 1 186 ? 16.416 -34.451 -21.933 1.00 51.03 186 ILE A N 1
ATOM 1460 C CA . ILE A 1 186 ? 16.792 -34.588 -23.336 1.00 51.03 186 ILE A CA 1
ATOM 1461 C C . ILE A 1 186 ? 17.552 -35.908 -23.445 1.00 51.03 186 ILE A C 1
ATOM 1463 O O . ILE A 1 186 ? 18.747 -35.984 -23.170 1.00 51.03 186 ILE A O 1
ATOM 1467 N N . GLN A 1 187 ? 16.838 -36.968 -23.808 1.00 38.69 187 GLN A N 1
ATOM 1468 C CA . GLN A 1 187 ? 17.460 -38.162 -24.346 1.00 38.69 187 GLN A CA 1
ATOM 1469 C C . GLN A 1 187 ? 17.825 -37.839 -25.792 1.00 38.69 187 GLN A C 1
ATOM 1471 O O . GLN A 1 187 ? 16.948 -37.607 -26.620 1.00 38.69 187 GLN A O 1
ATOM 1476 N N . GLN A 1 188 ? 19.123 -37.744 -26.076 1.00 43.69 188 GLN A N 1
ATOM 1477 C CA . GLN A 1 188 ? 19.610 -37.667 -27.447 1.00 43.69 188 GLN A CA 1
ATOM 1478 C C . GLN A 1 188 ? 19.413 -39.024 -28.132 1.00 43.69 188 GLN A C 1
ATOM 1480 O O . GLN A 1 188 ? 19.934 -40.032 -27.654 1.00 43.69 188 GLN A O 1
ATOM 1485 N N . PRO A 1 189 ? 18.749 -39.032 -29.294 1.00 37.72 189 PRO A N 1
ATOM 1486 C CA . PRO A 1 189 ? 19.223 -39.792 -30.435 1.00 37.72 189 PRO A CA 1
ATOM 1487 C C . PRO A 1 189 ? 19.729 -38.822 -31.514 1.00 37.72 189 PRO A C 1
ATOM 1489 O O . PRO A 1 189 ? 19.035 -37.906 -31.943 1.00 37.72 189 PRO A O 1
ATOM 1492 N N . SER A 1 190 ? 20.999 -39.007 -31.867 1.00 42.88 190 SER A N 1
ATOM 1493 C CA . SER A 1 190 ? 21.713 -38.589 -33.084 1.00 42.88 190 SER A CA 1
ATOM 1494 C C . SER A 1 190 ?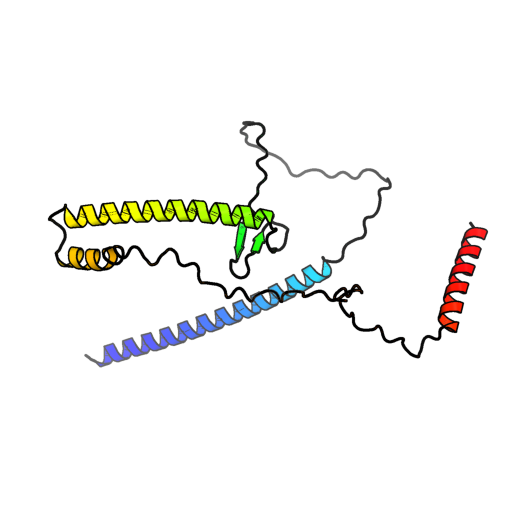 21.035 -37.623 -34.082 1.00 42.88 190 SER A C 1
ATOM 1496 O O . SER A 1 190 ? 20.062 -37.968 -34.742 1.00 42.88 190 SER A O 1
ATOM 1498 N N . GLN A 1 191 ? 21.728 -36.495 -34.300 1.00 48.88 191 GLN A N 1
ATOM 1499 C CA . GLN A 1 191 ? 21.769 -35.637 -35.499 1.00 48.88 191 GLN A CA 1
ATOM 1500 C C . GLN A 1 191 ? 20.474 -34.956 -35.982 1.00 48.88 191 GLN A C 1
ATOM 1502 O O . GLN A 1 191 ? 19.789 -35.439 -36.871 1.00 48.88 191 GLN A O 1
ATOM 1507 N N . ALA A 1 192 ? 20.241 -33.730 -35.501 1.00 35.22 192 ALA A N 1
ATOM 1508 C CA . ALA A 1 192 ? 20.173 -32.499 -36.308 1.00 35.22 192 ALA A CA 1
ATOM 1509 C C . ALA A 1 192 ? 19.605 -31.358 -35.447 1.00 35.22 192 ALA A C 1
ATOM 1511 O O . ALA A 1 192 ? 18.572 -31.484 -34.801 1.00 35.22 192 ALA A O 1
ATOM 1512 N N . SER A 1 193 ? 20.314 -30.233 -35.431 1.00 45.41 193 SER A N 1
ATOM 1513 C CA . SER A 1 193 ? 19.995 -29.001 -34.703 1.00 45.41 193 SER A CA 1
ATOM 1514 C C . SER A 1 193 ? 18.561 -28.504 -34.957 1.00 45.41 193 SER A C 1
ATOM 1516 O O . SER A 1 193 ? 18.261 -28.001 -36.040 1.00 45.41 193 SER A O 1
ATOM 1518 N N . VAL A 1 194 ? 17.686 -28.577 -33.948 1.00 41.06 194 VAL A N 1
ATOM 1519 C CA . VAL A 1 194 ? 16.388 -27.884 -33.944 1.00 41.06 194 VAL A CA 1
ATOM 1520 C C . VAL A 1 194 ? 16.441 -26.783 -32.890 1.00 41.06 194 VAL A C 1
ATOM 1522 O O . VAL A 1 194 ? 16.121 -26.981 -31.723 1.00 41.06 194 VAL A O 1
ATOM 1525 N N . ARG A 1 195 ? 16.882 -25.595 -33.318 1.00 48.66 195 ARG A N 1
ATOM 1526 C CA . ARG A 1 195 ? 16.609 -24.347 -32.601 1.00 48.66 195 ARG A CA 1
ATOM 1527 C C . ARG A 1 195 ? 15.099 -24.125 -32.600 1.00 48.66 195 ARG A C 1
ATOM 1529 O O . ARG A 1 195 ? 14.478 -24.181 -33.662 1.00 48.66 195 ARG A O 1
ATOM 1536 N N . GLU A 1 196 ? 14.537 -23.833 -31.433 1.00 44.16 196 GLU A N 1
ATOM 1537 C CA . GLU A 1 196 ? 13.187 -23.298 -31.283 1.00 44.16 196 GLU A CA 1
ATOM 1538 C C . GLU A 1 196 ? 13.108 -21.979 -32.063 1.00 44.16 196 GLU A C 1
ATOM 1540 O O . GLU A 1 196 ? 13.579 -20.923 -31.638 1.00 44.16 196 GLU A O 1
ATOM 1545 N N . ARG A 1 197 ? 12.628 -22.069 -33.305 1.00 56.03 197 ARG A N 1
ATOM 1546 C CA . ARG A 1 197 ? 12.435 -20.910 -34.164 1.00 56.03 197 ARG A CA 1
ATOM 1547 C C . ARG A 1 197 ? 11.188 -20.201 -33.672 1.00 56.03 197 ARG A C 1
ATOM 1549 O O . ARG A 1 197 ? 10.090 -20.724 -33.818 1.00 56.03 197 ARG A O 1
ATOM 1556 N N . VAL A 1 198 ? 11.366 -18.993 -33.153 1.00 55.78 198 VAL A N 1
ATOM 1557 C CA . VAL A 1 198 ? 10.308 -17.984 -33.095 1.00 55.78 198 VAL A CA 1
ATOM 1558 C C . VAL A 1 198 ? 9.724 -17.869 -34.504 1.00 55.78 198 VAL A C 1
ATOM 1560 O O . VAL A 1 198 ? 10.367 -17.337 -35.410 1.00 55.78 198 VAL A O 1
ATOM 1563 N N . ILE A 1 199 ? 8.536 -18.434 -34.722 1.00 67.56 199 ILE A N 1
ATOM 1564 C CA . ILE A 1 199 ? 7.829 -18.290 -35.993 1.00 67.56 199 ILE A CA 1
ATOM 1565 C C . ILE A 1 199 ? 7.163 -16.920 -35.951 1.00 67.56 199 ILE A C 1
ATOM 1567 O O . ILE A 1 199 ? 6.091 -16.739 -35.378 1.00 67.56 199 ILE A O 1
ATOM 1571 N N . LEU A 1 200 ? 7.841 -15.933 -36.533 1.00 56.94 200 LEU A N 1
ATOM 1572 C CA . LEU A 1 200 ? 7.231 -14.645 -36.828 1.00 56.94 200 LEU A CA 1
ATOM 1573 C C . LEU A 1 200 ? 6.088 -14.858 -37.834 1.00 56.94 200 LEU A C 1
ATOM 1575 O O . LEU A 1 200 ? 6.204 -15.730 -38.703 1.00 56.94 200 LEU A O 1
ATOM 1579 N N . PRO A 1 201 ? 5.000 -14.070 -37.763 1.00 65.94 201 PRO A N 1
ATOM 1580 C CA . PRO A 1 201 ? 3.946 -14.117 -38.765 1.00 65.94 201 PRO A CA 1
ATOM 1581 C C . PRO A 1 201 ? 4.556 -14.001 -40.162 1.00 65.94 201 PRO A C 1
ATOM 1583 O O . PRO A 1 201 ? 5.295 -13.057 -40.446 1.00 65.94 201 PRO A O 1
ATOM 1586 N N . ALA A 1 202 ? 4.270 -14.969 -41.035 1.00 66.25 202 ALA A N 1
ATOM 1587 C CA . ALA A 1 202 ? 4.737 -14.912 -42.410 1.00 66.25 202 ALA A CA 1
ATOM 1588 C C . ALA A 1 202 ? 4.193 -13.632 -43.058 1.00 66.25 202 ALA A C 1
ATOM 1590 O O . ALA A 1 202 ? 2.976 -13.443 -43.154 1.00 66.25 202 ALA A O 1
ATOM 1591 N N . ILE A 1 203 ? 5.094 -12.750 -43.498 1.00 56.81 203 ILE A N 1
ATOM 1592 C CA . ILE A 1 203 ? 4.734 -11.586 -44.306 1.00 56.81 203 ILE A CA 1
ATOM 1593 C C . ILE A 1 203 ? 4.177 -12.146 -45.613 1.00 56.81 203 ILE A C 1
ATOM 1595 O O . ILE A 1 203 ? 4.931 -12.593 -46.478 1.00 56.81 203 ILE A O 1
ATOM 1599 N N . ARG A 1 204 ? 2.846 -12.196 -45.737 1.00 66.06 204 ARG A N 1
ATOM 1600 C CA . ARG A 1 204 ? 2.198 -12.687 -46.953 1.00 66.06 204 ARG A CA 1
ATOM 1601 C C . ARG A 1 204 ? 2.599 -11.753 -48.099 1.00 66.06 204 ARG A C 1
ATOM 1603 O O . ARG A 1 204 ? 2.355 -10.548 -47.991 1.00 66.06 204 ARG A O 1
ATOM 1610 N N . PRO A 1 205 ? 3.214 -12.258 -49.180 1.00 61.00 205 PRO A N 1
ATOM 1611 C CA . PRO A 1 205 ? 3.494 -11.433 -50.342 1.00 61.00 205 PRO A CA 1
ATOM 1612 C C . PRO A 1 205 ? 2.157 -10.915 -50.874 1.00 61.00 205 PRO A C 1
ATOM 1614 O O . PRO A 1 205 ? 1.274 -11.694 -51.230 1.00 61.00 205 PRO A O 1
ATOM 1617 N N . SER A 1 206 ? 1.969 -9.594 -50.880 1.00 61.00 206 SER A N 1
ATOM 1618 C CA . SER A 1 206 ? 0.796 -9.012 -51.518 1.00 61.00 206 SER A CA 1
ATOM 1619 C C . SER A 1 206 ? 0.859 -9.367 -53.005 1.00 61.00 206 SER A C 1
ATOM 1621 O O . SER A 1 206 ? 1.812 -9.005 -53.700 1.00 61.00 206 SER A O 1
ATOM 1623 N N . LEU A 1 207 ? -0.170 -10.061 -53.504 1.00 58.69 207 LEU A N 1
ATOM 1624 C CA . LEU A 1 207 ? -0.334 -10.471 -54.913 1.00 58.69 207 LEU A CA 1
ATOM 1625 C C . LEU A 1 207 ? -0.318 -9.295 -55.912 1.00 58.69 207 LEU A C 1
ATOM 1627 O O . LEU A 1 207 ? -0.440 -9.490 -57.114 1.00 58.69 207 LEU A O 1
ATOM 1631 N N . ARG A 1 208 ? -0.167 -8.061 -55.421 1.00 60.97 208 ARG A N 1
ATOM 1632 C CA . ARG A 1 208 ? -0.090 -6.828 -56.202 1.00 60.97 208 ARG A CA 1
ATOM 1633 C C . ARG A 1 208 ? 1.332 -6.351 -56.501 1.00 60.97 208 ARG A C 1
ATOM 1635 O O . ARG A 1 208 ? 1.463 -5.353 -57.190 1.00 60.97 208 ARG A O 1
ATOM 1642 N N . SER A 1 209 ? 2.377 -7.023 -56.005 1.00 63.16 209 SER A N 1
ATOM 1643 C CA . SER A 1 209 ? 3.772 -6.664 -56.312 1.00 63.16 209 SER A CA 1
ATOM 1644 C C . SER A 1 209 ? 4.515 -7.833 -56.955 1.00 63.16 209 SER A C 1
ATOM 1646 O O . SER A 1 209 ? 5.067 -8.696 -56.272 1.00 63.16 209 SER A O 1
ATOM 1648 N N . SER A 1 210 ? 4.504 -7.869 -58.289 1.00 77.94 210 SER A N 1
ATOM 1649 C CA . SER A 1 210 ? 5.203 -8.897 -59.067 1.00 77.94 210 SER A CA 1
ATOM 1650 C C . SER A 1 210 ? 6.718 -8.800 -58.861 1.00 77.94 210 SER A C 1
ATOM 1652 O O . SER A 1 210 ? 7.274 -7.705 -58.725 1.00 77.94 210 SER A O 1
ATOM 1654 N N . MET A 1 211 ? 7.414 -9.940 -58.900 1.00 78.31 211 MET A N 1
ATOM 1655 C CA . MET A 1 211 ? 8.879 -9.976 -58.884 1.00 78.31 211 MET A CA 1
ATOM 1656 C C . MET A 1 211 ? 9.502 -9.104 -59.980 1.00 78.31 211 MET A C 1
ATOM 1658 O O . MET A 1 211 ? 10.505 -8.433 -59.740 1.00 78.31 211 MET A O 1
ATOM 1662 N N . THR A 1 212 ? 8.863 -9.032 -61.147 1.00 77.69 212 THR A N 1
ATOM 1663 C CA . THR A 1 212 ? 9.309 -8.180 -62.257 1.00 77.69 212 THR A CA 1
ATOM 1664 C C . THR A 1 212 ? 9.230 -6.690 -61.921 1.00 77.69 212 THR A C 1
ATOM 1666 O O . THR A 1 212 ? 10.128 -5.925 -62.266 1.00 77.69 212 THR A O 1
ATOM 1669 N N . GLU A 1 213 ? 8.210 -6.265 -61.175 1.00 83.75 213 GLU A N 1
ATOM 1670 C CA . GLU A 1 213 ? 8.052 -4.877 -60.730 1.00 83.75 213 GLU A CA 1
ATOM 1671 C C . GLU A 1 213 ? 9.117 -4.493 -59.689 1.00 83.75 213 GLU A C 1
ATOM 1673 O O . GLU A 1 213 ? 9.675 -3.393 -59.729 1.00 83.75 213 GLU A O 1
ATOM 1678 N N . ARG A 1 214 ? 9.446 -5.419 -58.776 1.00 81.62 214 ARG A N 1
ATOM 1679 C CA . ARG A 1 214 ? 10.521 -5.238 -57.786 1.00 81.62 214 ARG A CA 1
ATOM 1680 C C . ARG A 1 214 ? 11.888 -5.135 -58.458 1.00 81.62 214 ARG A C 1
ATOM 1682 O O . ARG A 1 214 ? 12.676 -4.263 -58.099 1.00 81.62 214 ARG A O 1
ATOM 1689 N N . GLN A 1 215 ? 12.145 -5.974 -59.460 1.00 85.62 215 GLN A N 1
ATOM 1690 C CA . GLN A 1 215 ? 13.394 -5.949 -60.219 1.00 85.62 215 GLN A CA 1
ATOM 1691 C C . GLN A 1 215 ? 13.542 -4.660 -61.036 1.00 85.62 215 GLN A C 1
ATOM 1693 O O . GLN A 1 215 ? 14.612 -4.052 -61.018 1.00 85.62 215 GLN A O 1
ATOM 1698 N N . LYS A 1 216 ? 12.458 -4.182 -61.662 1.00 89.25 216 LYS A N 1
ATOM 1699 C CA . LYS A 1 216 ? 12.443 -2.886 -62.355 1.00 89.25 216 LYS A CA 1
ATOM 1700 C C . LYS A 1 216 ? 12.752 -1.730 -61.400 1.00 89.25 216 LYS A C 1
ATOM 1702 O O . LYS A 1 216 ? 13.625 -0.921 -61.694 1.00 89.25 216 LYS A O 1
ATOM 1707 N N . ARG A 1 217 ? 12.112 -1.686 -60.222 1.00 86.00 217 ARG A N 1
ATOM 1708 C CA . ARG A 1 217 ? 12.393 -0.658 -59.202 1.00 86.00 217 ARG A CA 1
ATOM 1709 C C . ARG A 1 217 ? 13.845 -0.684 -58.722 1.00 86.00 217 ARG A C 1
ATOM 1711 O O . ARG A 1 217 ? 14.444 0.374 -58.561 1.00 86.00 217 ARG A O 1
ATOM 1718 N N . ALA A 1 218 ? 14.428 -1.867 -58.528 1.00 89.31 218 ALA A N 1
ATOM 1719 C CA . ALA A 1 218 ? 15.835 -1.987 -58.153 1.00 89.31 218 ALA A CA 1
ATOM 1720 C C . ALA A 1 218 ? 16.763 -1.435 -59.251 1.00 89.31 218 ALA A C 1
ATOM 1722 O O . ALA A 1 218 ? 17.659 -0.639 -58.961 1.00 89.31 218 ALA A O 1
ATOM 1723 N N . GLN A 1 219 ? 16.514 -1.788 -60.516 1.00 88.12 219 GLN A N 1
ATOM 1724 C CA . GLN A 1 219 ? 17.276 -1.263 -61.653 1.00 88.12 219 GLN A CA 1
ATOM 1725 C C . GLN A 1 219 ? 17.127 0.257 -61.805 1.00 88.12 219 GLN A C 1
ATOM 1727 O O . GLN A 1 219 ? 18.127 0.941 -62.025 1.00 88.12 219 GLN A O 1
ATOM 1732 N N . ASP A 1 220 ? 15.924 0.806 -61.616 1.00 89.62 220 ASP A N 1
ATOM 1733 C CA . ASP A 1 220 ? 15.683 2.252 -61.672 1.00 89.62 220 ASP A CA 1
ATOM 1734 C C . ASP A 1 220 ? 16.429 3.001 -60.559 1.00 89.62 220 ASP A C 1
ATOM 1736 O O . ASP A 1 220 ? 17.008 4.061 -60.810 1.00 89.62 220 ASP A O 1
ATOM 1740 N N . VAL A 1 221 ? 16.505 2.440 -59.347 1.00 88.81 221 VAL A N 1
ATOM 1741 C CA . VAL A 1 221 ? 17.319 3.005 -58.258 1.00 88.81 221 VAL A CA 1
ATOM 1742 C C . VAL A 1 221 ? 18.803 2.982 -58.622 1.00 88.81 221 VAL A C 1
ATOM 1744 O O . VAL A 1 221 ? 19.476 4.000 -58.463 1.00 88.81 221 VAL A O 1
ATOM 1747 N N . HIS A 1 222 ? 19.324 1.873 -59.157 1.00 87.44 222 HIS A N 1
ATOM 1748 C CA . HIS A 1 222 ? 20.722 1.798 -59.598 1.00 87.44 222 HIS A CA 1
ATOM 1749 C C . HIS A 1 222 ? 21.029 2.794 -60.721 1.00 87.44 222 HIS A C 1
ATOM 1751 O O . HIS A 1 222 ? 22.028 3.509 -60.647 1.00 87.44 222 HIS A O 1
ATOM 1757 N N . LYS A 1 223 ? 20.143 2.918 -61.712 1.00 85.94 223 LYS A N 1
ATOM 1758 C CA . LYS A 1 223 ? 20.284 3.875 -62.815 1.00 85.94 223 LYS A CA 1
ATOM 1759 C C . LYS A 1 223 ? 20.218 5.319 -62.323 1.00 85.94 223 LYS A C 1
ATOM 1761 O O . LYS A 1 223 ? 20.996 6.154 -62.772 1.00 85.94 223 LYS A O 1
ATOM 1766 N N . THR A 1 224 ? 19.327 5.615 -61.380 1.00 84.50 224 THR A N 1
ATOM 1767 C CA . THR A 1 224 ? 19.215 6.946 -60.764 1.00 84.50 224 THR A CA 1
ATOM 1768 C C . THR A 1 224 ? 20.463 7.284 -59.952 1.00 84.50 224 THR A C 1
ATOM 1770 O O . THR A 1 224 ? 20.967 8.400 -60.050 1.00 84.50 224 THR A O 1
ATOM 1773 N N . ARG A 1 225 ? 21.006 6.323 -59.193 1.00 85.81 225 ARG A N 1
ATOM 1774 C CA . ARG A 1 225 ? 22.270 6.492 -58.460 1.00 85.81 225 ARG A CA 1
ATOM 1775 C C . ARG A 1 225 ? 23.445 6.732 -59.403 1.00 85.81 225 ARG A C 1
ATOM 1777 O O . ARG A 1 225 ? 24.227 7.637 -59.145 1.00 85.81 225 ARG A O 1
ATOM 1784 N N . LEU A 1 226 ? 23.531 5.983 -60.504 1.00 81.69 226 LEU A N 1
ATOM 1785 C CA . LEU A 1 226 ? 24.572 6.173 -61.512 1.00 81.69 226 LEU A CA 1
ATOM 1786 C C . LEU A 1 226 ? 24.467 7.553 -62.173 1.00 81.69 226 LEU A C 1
ATOM 1788 O O . LEU A 1 226 ? 25.460 8.261 -62.247 1.00 81.69 226 LEU A O 1
ATOM 1792 N N . ARG A 1 227 ? 23.263 7.988 -62.572 1.00 79.00 227 ARG A N 1
ATOM 1793 C CA . ARG A 1 227 ? 23.059 9.343 -63.117 1.00 79.00 227 ARG A CA 1
ATOM 1794 C C . ARG A 1 227 ? 23.431 10.439 -62.119 1.00 79.00 227 ARG A C 1
ATOM 1796 O O . ARG A 1 227 ? 23.986 11.446 -62.527 1.00 79.00 227 ARG A O 1
ATOM 1803 N N . ARG A 1 228 ? 23.136 10.257 -60.827 1.00 78.75 228 ARG A N 1
ATOM 1804 C CA . ARG A 1 228 ? 23.555 11.213 -59.790 1.00 78.75 228 ARG A CA 1
ATOM 1805 C C . ARG A 1 228 ? 25.075 11.261 -59.660 1.00 78.75 228 ARG A C 1
ATOM 1807 O O . ARG A 1 228 ? 25.608 12.356 -59.636 1.00 78.75 228 ARG A O 1
ATOM 1814 N N . ALA A 1 229 ? 25.752 10.112 -59.652 1.00 72.12 229 ALA A N 1
ATOM 1815 C CA . ALA A 1 229 ? 27.213 10.039 -59.564 1.00 72.12 229 ALA A CA 1
ATOM 1816 C C . ALA A 1 229 ? 27.933 10.608 -60.800 1.00 72.12 229 ALA A C 1
ATOM 1818 O O . ALA A 1 229 ? 29.012 11.163 -60.664 1.00 72.12 229 ALA A O 1
ATOM 1819 N N . VAL A 1 230 ? 27.342 10.481 -61.992 1.00 67.31 230 VAL A N 1
ATOM 1820 C CA . VAL A 1 230 ? 27.895 11.026 -63.248 1.00 67.31 230 VAL A CA 1
ATOM 1821 C C . VAL A 1 230 ? 27.637 12.532 -63.393 1.00 67.31 230 VAL A C 1
ATOM 1823 O O . VAL A 1 230 ? 28.374 13.212 -64.095 1.00 67.31 230 VAL A O 1
ATOM 1826 N N . ASN A 1 231 ? 26.616 13.060 -62.713 1.00 57.19 231 ASN A N 1
ATOM 1827 C CA . ASN A 1 231 ? 26.274 14.485 -62.707 1.00 57.19 231 ASN A CA 1
ATOM 1828 C C . ASN A 1 231 ? 26.743 15.200 -61.417 1.00 57.19 231 ASN A C 1
ATOM 1830 O O . ASN A 1 231 ? 26.177 16.239 -61.074 1.00 57.19 231 ASN A O 1
ATOM 1834 N N . SER A 1 232 ? 27.693 14.605 -60.681 1.00 51.72 232 SER A N 1
ATOM 1835 C CA . SER A 1 232 ? 28.360 15.184 -59.501 1.00 51.72 232 SER A CA 1
ATOM 1836 C C . SER A 1 232 ? 29.703 15.783 -59.889 1.00 51.72 232 SER A C 1
ATOM 1838 O O . SER A 1 232 ? 30.414 15.109 -60.666 1.00 51.72 232 SER A O 1
#

InterPro domains:
  IPR029422 Coiled coil protein 74, C-terminal [PF14917] (107-228)
  IPR039496 CCDC92/74, N-terminal [PF14916] (4-51)
  IPR040370 Coiled-coil domain-containing protein 74A/74B/92 [PTHR14882] (91-230)

Secondary structure (DSSP, 8-state):
-HHHHHHHHHHHHHHHHHHHHHHHHHHHHHHHHHHHHHHHHHHHHHHHT--PPP------------------------------------EEEEETTEEEE-STTSPPBPPPHHHHHHHHHHHHHHHHHHHHHHHHHHHHHHHHHHH-TTS-HHHHHHHHHHHSTT--TTSSS-------PPPP-----S---------PPP-PPPTTS-HHHHHHHHHHHHHHHHHHHHT-

pLDDT: mean 71.0, std 21.92, range [28.8, 98.5]